Protein AF-A0A7J6PMV6-F1 (afdb_monomer_lite)

InterPro domains:
  IPR011016 Zinc finger, RING-CH-type [PF12906] (163-211)
  IPR011016 Zinc finger, RING-CH-type [PS51292] (155-236)
  IPR011016 Zinc finger, RING-CH-type [SM00744] (162-230)
  IPR013083 Zinc finger, RING/FYVE/PHD-type [G3DSA:3.30.40.10] (149-243)

Sequence (270 aa):
MSHFIPTVYAESTTWTRDSHDLFDYESQHVVRRDFALNQTVRFVRRNDEVRTDDASVDAVPPREQSDYLMKCINFDSRYMIQPAEKQSDACRLVPKKLWLVIKELGPHTLSEGDIIKLGRFKLRVRQLCGDSEDQLVRPDLSGSDSATAVARCAPPEADGMPCRICLLEASGSDEDDPLIEACACRGSIRYVHLGCLRHWIQGRLFLGGNDGHTDPHTYLFRQLTCELCRTSYPMNVVLPDGSTTQLVPMPETKAPYLVLENMMRIDPVE

Radius of gyration: 26.98 Å; chains: 1; bounding box: 58×48×87 Å

Secondary structure (DSSP, 8-state):
-----PPEEEEEEEESS--SS---TT-S-EEEEEEEESS-EEEEEETTEEEEEESSS-PPPPSS-EEEEEEEEEETTEEEEEEGGG----TTEEE-------TTT------TT-EEEETTEEEEEEEEE-S-SS--BPPP---TT--PPPEEEPPGGGTTPBPTTT-PBPPTT-SSS-EEE-SS--GGGGEEEHHHHHHHHHTTTT-S-TTSSS--S-----PPBPTTT-PBPPSEEE-TTS-EEESSPPPPBPSSEEEEEE-S------

pLDDT: mean 81.55, std 13.97, range [31.83, 96.31]

Foldseek 3Di:
DPLDQDWDKDKDKFALDDPPPFDDPVDPRIDMDMDTDRAKWWWKDDRRDIDIDHPVDPDDPDPAAIETAWIWHGDSHDTDTGAQVPDPDDPRYHGDDDDDDCPVVPDDDDDQQDWDDDGPWTKGFHDFFADDDQDFAFDDPDDPPPVFDAKEFDPPVQQQQAALQPRDGDHPPPLPWTWIQFFPDDDSPRTHTLVRVLVVVCVVQPLDPPPPDDDPPDGDDDFDADPPPRGTTTQWYQGPVRDIDGSHTHGGDGDRDTDIDTPDPPPPPD

Organism: Perkinsus olseni (NCBI:txid32597)

Structure (mmCIF, N/CA/C/O backbone):
data_AF-A0A7J6PMV6-F1
#
_entry.id   AF-A0A7J6PMV6-F1
#
loop_
_atom_site.group_PDB
_atom_site.id
_atom_site.type_symbol
_atom_site.label_atom_id
_atom_site.label_alt_id
_atom_site.label_comp_id
_atom_site.label_asym_id
_atom_site.label_entity_id
_atom_site.label_seq_id
_atom_site.pdbx_PDB_ins_code
_atom_site.Cartn_x
_atom_site.Cartn_y
_atom_site.Cartn_z
_atom_site.occupancy
_atom_site.B_iso_or_equiv
_atom_site.auth_seq_id
_atom_site.auth_comp_id
_atom_site.auth_asym_id
_atom_site.auth_atom_id
_atom_site.pdbx_PDB_model_num
ATOM 1 N N . MET A 1 1 ? 3.236 8.093 -53.256 1.00 45.44 1 MET A N 1
ATOM 2 C CA . MET A 1 1 ? 3.753 8.902 -52.134 1.00 45.44 1 MET A CA 1
ATOM 3 C C . MET A 1 1 ? 4.286 7.925 -51.103 1.00 45.44 1 MET A C 1
ATOM 5 O O . MET A 1 1 ? 3.522 7.085 -50.654 1.00 45.44 1 MET A O 1
ATOM 9 N N . SER A 1 2 ? 5.590 7.929 -50.831 1.00 53.00 2 SER A N 1
ATOM 10 C CA . SER A 1 2 ? 6.192 7.069 -49.807 1.00 53.00 2 SER A CA 1
ATOM 11 C C . SER A 1 2 ? 5.672 7.498 -48.436 1.00 53.00 2 SER A C 1
ATOM 13 O O . SER A 1 2 ? 5.943 8.620 -48.009 1.00 53.00 2 SER A O 1
ATOM 15 N N . HIS A 1 3 ? 4.895 6.641 -47.777 1.00 64.06 3 HIS A N 1
ATOM 16 C CA . HIS A 1 3 ? 4.468 6.873 -46.402 1.00 64.06 3 HIS A CA 1
ATOM 17 C C . HIS A 1 3 ? 5.714 6.872 -45.508 1.00 64.06 3 HIS A C 1
ATOM 19 O O . HIS A 1 3 ? 6.430 5.876 -45.431 1.00 64.06 3 HIS A O 1
ATOM 25 N N . PHE A 1 4 ? 6.022 8.021 -44.907 1.00 69.81 4 PHE A N 1
ATOM 26 C CA . PHE A 1 4 ? 7.120 8.150 -43.957 1.00 69.81 4 PHE A CA 1
ATOM 27 C C . PHE A 1 4 ? 6.710 7.467 -42.655 1.00 69.81 4 PHE A C 1
ATOM 29 O O . PHE A 1 4 ? 5.810 7.946 -41.969 1.00 69.81 4 PHE A O 1
ATOM 36 N N . ILE A 1 5 ? 7.359 6.352 -42.331 1.00 71.94 5 ILE A N 1
ATOM 37 C CA . ILE A 1 5 ? 7.166 5.674 -41.053 1.00 71.94 5 ILE A CA 1
ATOM 38 C C . ILE A 1 5 ? 8.171 6.287 -40.071 1.00 71.94 5 ILE A C 1
ATOM 40 O O . ILE A 1 5 ? 9.377 6.147 -40.291 1.00 71.94 5 ILE A O 1
ATOM 44 N N . PRO A 1 6 ? 7.722 6.989 -39.015 1.00 81.69 6 PRO A N 1
ATOM 45 C CA . PRO A 1 6 ? 8.638 7.559 -38.037 1.00 81.69 6 PRO A CA 1
ATOM 46 C C . PRO A 1 6 ? 9.407 6.446 -37.321 1.00 81.69 6 PRO A C 1
ATOM 48 O O . PRO A 1 6 ? 8.823 5.427 -36.957 1.00 81.69 6 PRO A O 1
ATOM 51 N N . THR A 1 7 ? 10.703 6.644 -37.091 1.00 87.81 7 THR A N 1
ATOM 52 C CA . THR A 1 7 ? 11.528 5.725 -36.295 1.00 87.81 7 THR A CA 1
ATOM 53 C C . THR A 1 7 ? 11.469 6.128 -34.825 1.00 87.81 7 THR A C 1
ATOM 55 O O . THR A 1 7 ? 11.736 7.282 -34.493 1.00 87.81 7 THR A O 1
ATOM 58 N N . VAL A 1 8 ? 11.150 5.186 -33.939 1.00 90.56 8 VAL A N 1
ATOM 59 C CA . VAL A 1 8 ? 11.276 5.363 -32.487 1.00 90.56 8 VAL A CA 1
ATOM 60 C C . VAL A 1 8 ? 12.604 4.790 -32.030 1.00 90.56 8 VAL A C 1
ATOM 62 O O . VAL A 1 8 ? 12.926 3.646 -32.334 1.00 90.56 8 VAL A O 1
ATOM 65 N N . TYR A 1 9 ? 13.355 5.577 -31.271 1.00 92.50 9 TYR A N 1
ATOM 66 C CA . TYR A 1 9 ? 14.573 5.115 -30.623 1.00 92.50 9 TYR A CA 1
ATOM 67 C C . TYR A 1 9 ? 14.252 4.689 -29.196 1.00 92.50 9 TYR A C 1
ATOM 69 O O . TYR A 1 9 ? 13.598 5.425 -28.458 1.00 92.50 9 TYR A O 1
ATOM 77 N N . ALA A 1 10 ? 14.691 3.494 -28.825 1.00 92.50 10 ALA A N 1
ATOM 78 C CA . ALA A 1 10 ? 14.606 2.990 -27.465 1.00 92.50 10 ALA A CA 1
ATOM 79 C C . ALA A 1 10 ? 16.001 2.589 -26.991 1.00 92.50 10 ALA A C 1
ATOM 81 O O . ALA A 1 10 ? 16.758 1.985 -27.746 1.00 92.50 10 ALA A O 1
ATOM 82 N N . GLU A 1 11 ? 16.307 2.886 -25.736 1.00 93.94 11 GLU A N 1
ATOM 83 C CA . GLU A 1 11 ? 17.514 2.429 -25.054 1.00 93.94 11 GLU A CA 1
ATOM 84 C C . GLU A 1 11 ? 17.098 1.505 -23.910 1.00 93.94 11 GLU A C 1
ATOM 86 O O . GLU A 1 11 ? 16.094 1.728 -23.228 1.00 93.94 11 GLU A O 1
ATOM 91 N N . SER A 1 12 ? 17.867 0.444 -23.697 1.00 93.69 12 SER A N 1
ATOM 92 C CA . SER A 1 12 ? 17.752 -0.397 -22.513 1.00 93.69 12 SER A CA 1
ATOM 93 C C . SER A 1 12 ? 19.080 -0.439 -21.781 1.00 93.69 12 SER A C 1
ATOM 95 O O . SER A 1 12 ? 20.124 -0.599 -22.411 1.00 93.69 12 SER A O 1
ATOM 97 N N . THR A 1 13 ? 19.018 -0.351 -20.456 1.00 92.31 13 THR A N 1
ATOM 98 C CA . THR A 1 13 ? 20.151 -0.571 -19.557 1.00 92.31 13 THR A CA 1
ATOM 99 C C . THR A 1 13 ? 19.785 -1.676 -18.571 1.00 92.31 13 THR A C 1
ATOM 101 O O . THR A 1 13 ? 18.724 -1.636 -17.947 1.00 92.31 13 THR A O 1
ATOM 104 N N . THR A 1 14 ? 20.657 -2.666 -18.423 1.00 91.56 14 THR A N 1
ATOM 105 C CA . THR A 1 14 ? 20.517 -3.779 -17.476 1.00 91.56 14 THR A CA 1
ATOM 106 C C . THR A 1 14 ? 21.777 -3.921 -16.631 1.00 91.56 14 THR A C 1
ATOM 108 O O . THR A 1 14 ? 22.865 -3.498 -17.020 1.00 91.56 14 THR A O 1
ATOM 111 N N . TRP A 1 15 ? 21.637 -4.533 -15.460 1.00 89.12 15 TRP A N 1
ATOM 112 C CA . TRP A 1 15 ? 22.749 -4.825 -14.564 1.00 89.12 15 TRP A CA 1
ATOM 113 C C . TRP A 1 15 ? 23.240 -6.251 -14.782 1.00 89.12 15 TRP A C 1
ATOM 115 O O . TRP A 1 15 ? 22.438 -7.175 -14.894 1.00 89.12 15 TRP A O 1
ATOM 125 N N . THR A 1 16 ? 24.561 -6.418 -14.815 1.00 85.19 16 THR A N 1
ATOM 126 C CA . THR A 1 16 ? 25.214 -7.731 -14.985 1.00 85.19 16 THR A CA 1
ATOM 127 C C . THR A 1 16 ? 25.186 -8.578 -13.712 1.00 85.19 16 THR A C 1
ATOM 129 O O . THR A 1 16 ? 25.260 -9.804 -13.768 1.00 85.19 16 THR A O 1
ATOM 132 N N . ARG A 1 17 ? 25.091 -7.930 -12.546 1.00 83.06 17 ARG A N 1
ATOM 133 C CA . ARG A 1 17 ? 25.015 -8.593 -11.242 1.00 83.06 17 ARG A CA 1
ATOM 134 C C . ARG A 1 17 ? 23.574 -8.660 -10.775 1.00 83.06 17 ARG A C 1
ATOM 136 O O . ARG A 1 17 ? 22.848 -7.673 -10.860 1.00 83.06 17 ARG A O 1
ATOM 143 N N . ASP A 1 18 ? 23.206 -9.810 -10.219 1.00 75.25 18 ASP A N 1
ATOM 144 C CA . ASP A 1 18 ? 21.960 -9.928 -9.479 1.00 75.25 18 ASP A CA 1
ATOM 145 C C . ASP A 1 18 ? 22.029 -9.048 -8.226 1.00 75.25 18 ASP A C 1
ATOM 147 O O . ASP A 1 18 ? 22.944 -9.142 -7.406 1.00 75.25 18 ASP A O 1
ATOM 151 N N . SER A 1 19 ? 21.056 -8.158 -8.124 1.00 75.38 19 SER A N 1
ATOM 152 C CA . SER A 1 19 ? 20.849 -7.200 -7.044 1.00 75.38 19 SER A CA 1
ATOM 153 C C . SER A 1 19 ? 19.612 -7.560 -6.212 1.00 75.38 19 SER A C 1
ATOM 155 O O . SER A 1 19 ? 19.108 -6.730 -5.450 1.00 75.38 19 SER A O 1
ATOM 157 N N . HIS A 1 20 ? 19.101 -8.790 -6.348 1.00 77.69 20 HIS A N 1
ATOM 158 C CA . HIS A 1 20 ? 17.927 -9.297 -5.641 1.00 77.69 20 HIS A CA 1
ATOM 159 C C . HIS A 1 20 ? 16.709 -8.369 -5.810 1.00 77.69 20 HIS A C 1
ATOM 161 O O . HIS A 1 20 ? 16.148 -7.872 -4.821 1.00 77.69 20 HIS A O 1
ATOM 167 N N . ASP A 1 21 ? 16.346 -8.114 -7.073 1.00 72.81 21 ASP A N 1
ATOM 168 C CA . ASP A 1 21 ? 15.220 -7.277 -7.529 1.00 72.81 21 ASP A CA 1
ATOM 169 C C . ASP A 1 21 ? 15.304 -5.771 -7.199 1.00 72.81 21 ASP A C 1
ATOM 171 O O . ASP A 1 21 ? 14.282 -5.063 -7.184 1.00 72.81 21 ASP A O 1
ATOM 175 N N . LEU A 1 22 ? 16.517 -5.262 -6.964 1.00 80.50 22 LEU A N 1
ATOM 176 C CA . LEU A 1 22 ? 16.797 -3.840 -6.738 1.00 80.50 22 LEU A CA 1
ATOM 177 C C . LEU A 1 22 ? 17.543 -3.202 -7.913 1.00 80.50 22 LEU A C 1
ATOM 179 O O . LEU A 1 22 ? 18.286 -3.858 -8.629 1.00 80.50 22 LEU A O 1
ATOM 183 N N . PHE A 1 23 ? 17.375 -1.898 -8.108 1.00 81.19 23 PHE A N 1
ATOM 184 C CA . PHE A 1 23 ? 18.163 -1.156 -9.091 1.00 81.19 23 PHE A CA 1
ATOM 185 C C . PHE A 1 23 ? 19.456 -0.653 -8.439 1.00 81.19 23 PHE A C 1
ATOM 187 O O . PHE A 1 23 ? 19.394 0.112 -7.478 1.00 81.19 23 PHE A O 1
ATOM 194 N N . ASP A 1 24 ? 20.611 -1.084 -8.950 1.00 82.94 24 ASP A N 1
ATOM 195 C CA . ASP A 1 24 ? 21.936 -0.707 -8.440 1.00 82.94 24 ASP A CA 1
ATOM 196 C C . ASP A 1 24 ? 22.517 0.464 -9.248 1.00 82.94 24 ASP A C 1
ATOM 198 O O . ASP A 1 24 ? 23.391 0.308 -10.101 1.00 82.94 24 ASP A O 1
ATOM 202 N N . TYR A 1 25 ? 22.001 1.669 -9.018 1.00 83.50 25 TYR A N 1
ATOM 203 C CA . TYR A 1 25 ? 22.432 2.856 -9.764 1.00 83.50 25 TYR A CA 1
ATOM 204 C C . TYR A 1 25 ? 23.898 3.264 -9.538 1.00 83.50 25 TYR A C 1
ATOM 206 O O . TYR A 1 25 ? 24.366 4.179 -10.212 1.00 83.50 25 TYR A O 1
ATOM 214 N N . GLU A 1 26 ? 24.602 2.636 -8.597 1.00 83.88 26 GLU A N 1
ATOM 215 C CA . GLU A 1 26 ? 26.022 2.883 -8.327 1.00 83.88 26 GLU A CA 1
ATOM 216 C C . GLU A 1 26 ? 26.928 1.954 -9.148 1.00 83.88 26 GLU A C 1
ATOM 218 O O . GLU A 1 26 ? 28.116 2.232 -9.332 1.00 83.88 26 GLU A O 1
ATOM 223 N N . SER A 1 27 ? 26.370 0.867 -9.688 1.00 83.94 27 SER A N 1
ATOM 224 C CA . SER A 1 27 ? 27.107 -0.082 -10.510 1.00 83.94 27 SER A CA 1
ATOM 225 C C . SER A 1 27 ? 27.595 0.535 -11.815 1.00 83.94 27 SER A C 1
ATOM 227 O O . SER A 1 27 ? 26.831 1.094 -12.601 1.00 83.94 27 SER A O 1
ATOM 229 N N . GLN A 1 28 ? 28.878 0.325 -12.099 1.00 84.06 28 GLN A N 1
ATOM 230 C CA . GLN A 1 28 ? 29.482 0.644 -13.393 1.00 84.06 28 GLN A CA 1
ATOM 231 C C . GLN A 1 28 ? 29.359 -0.518 -14.394 1.00 84.06 28 GLN A C 1
ATOM 233 O O . GLN A 1 28 ? 29.655 -0.355 -15.576 1.00 84.06 28 GLN A O 1
ATOM 238 N N . HIS A 1 29 ? 28.916 -1.698 -13.944 1.00 88.50 29 HIS A N 1
ATOM 239 C CA . HIS A 1 29 ? 28.842 -2.912 -14.756 1.00 88.50 29 HIS A CA 1
ATOM 240 C C . HIS A 1 29 ? 27.432 -3.121 -15.317 1.00 88.50 29 HIS A C 1
ATOM 242 O O . HIS A 1 29 ? 26.671 -3.977 -14.848 1.00 88.50 29 HIS A O 1
ATOM 248 N N . VAL A 1 30 ? 27.106 -2.331 -16.340 1.00 91.62 30 VAL A N 1
ATOM 249 C CA . VAL A 1 30 ? 25.810 -2.355 -17.029 1.00 91.62 30 VAL A CA 1
ATOM 250 C C . VAL A 1 30 ? 25.938 -2.791 -18.488 1.00 91.62 30 VAL A C 1
ATOM 252 O O . VAL A 1 30 ? 26.948 -2.525 -19.138 1.00 91.62 30 VAL A O 1
ATOM 255 N N . VAL A 1 31 ? 24.896 -3.430 -19.019 1.00 93.06 31 VAL A N 1
ATOM 256 C CA . VAL A 1 31 ? 24.758 -3.722 -20.450 1.00 93.06 31 VAL A CA 1
ATOM 257 C C . VAL A 1 31 ? 23.754 -2.741 -21.039 1.00 93.06 31 VAL A C 1
ATOM 259 O O . VAL A 1 31 ? 22.613 -2.662 -20.588 1.00 93.06 31 VAL A O 1
ATOM 262 N N . ARG A 1 32 ? 24.189 -1.980 -22.046 1.00 94.19 32 ARG A N 1
ATOM 263 C CA . ARG A 1 32 ? 23.336 -1.049 -22.794 1.00 94.19 32 ARG A CA 1
ATOM 264 C C . ARG A 1 32 ? 23.039 -1.583 -24.185 1.00 94.19 32 ARG A C 1
ATOM 266 O O . ARG A 1 32 ? 23.911 -2.186 -24.814 1.00 94.19 32 ARG A O 1
ATOM 273 N N . ARG A 1 33 ? 21.814 -1.369 -24.659 1.00 95.62 33 ARG A N 1
ATOM 274 C CA . ARG A 1 33 ? 21.388 -1.683 -26.028 1.00 95.62 33 ARG A CA 1
ATOM 275 C C . ARG A 1 33 ? 20.461 -0.603 -26.552 1.00 95.62 33 ARG A C 1
ATOM 277 O O . ARG A 1 33 ? 19.494 -0.259 -25.877 1.00 95.62 33 ARG A O 1
ATOM 284 N N . ASP A 1 34 ? 20.729 -0.187 -27.780 1.00 96.31 34 ASP A N 1
ATOM 285 C CA . ASP A 1 34 ? 19.922 0.772 -28.520 1.00 96.31 34 ASP A CA 1
ATOM 286 C C . ASP A 1 34 ? 19.118 0.054 -29.601 1.00 96.31 34 ASP A C 1
ATOM 288 O O . ASP A 1 34 ? 19.593 -0.885 -30.247 1.00 96.31 34 ASP A O 1
ATOM 292 N N . PHE A 1 35 ? 17.894 0.517 -29.818 1.00 94.62 35 PHE A N 1
ATOM 293 C CA . PHE A 1 35 ? 16.963 -0.044 -30.783 1.00 94.62 35 PHE A CA 1
ATOM 294 C C . PHE A 1 35 ? 16.372 1.076 -31.631 1.00 94.62 35 PHE A C 1
ATOM 296 O O . PHE A 1 35 ? 15.822 2.041 -31.103 1.00 94.62 35 PHE A O 1
ATOM 303 N N . ALA A 1 36 ? 16.446 0.921 -32.951 1.00 93.06 36 ALA A N 1
ATOM 304 C CA . ALA A 1 36 ? 15.735 1.759 -33.907 1.00 93.06 36 ALA A CA 1
ATOM 305 C C . ALA A 1 36 ? 14.499 0.995 -34.393 1.00 93.06 36 ALA A C 1
ATOM 307 O O . ALA A 1 36 ? 14.608 0.003 -35.112 1.00 93.06 36 ALA A O 1
ATOM 308 N N . LEU A 1 37 ? 13.323 1.432 -33.954 1.00 90.56 37 LEU A N 1
ATOM 309 C CA . LEU A 1 37 ? 12.052 0.758 -34.180 1.00 90.56 37 LEU A CA 1
ATOM 310 C C . LEU A 1 37 ? 11.288 1.453 -35.301 1.00 90.56 37 LEU A C 1
ATOM 312 O O . LEU A 1 37 ? 10.962 2.632 -35.195 1.00 90.56 37 LEU A O 1
ATOM 316 N N . ASN A 1 38 ? 10.967 0.707 -36.351 1.00 88.38 38 ASN A N 1
ATOM 317 C CA . ASN A 1 38 ? 10.132 1.151 -37.471 1.00 88.38 38 ASN A CA 1
ATOM 318 C C . ASN A 1 38 ? 8.898 0.252 -37.679 1.00 88.38 38 ASN A C 1
ATOM 320 O O . ASN A 1 38 ? 8.153 0.433 -38.636 1.00 88.38 38 ASN A O 1
ATOM 324 N N . GLN A 1 39 ? 8.684 -0.719 -36.789 1.00 88.88 39 GLN A N 1
ATOM 325 C CA . GLN A 1 39 ? 7.620 -1.714 -36.875 1.00 88.88 39 GLN A CA 1
ATOM 326 C C . GLN A 1 39 ? 7.141 -2.136 -35.482 1.00 88.88 39 GLN A C 1
ATOM 328 O O . GLN A 1 39 ? 7.703 -1.729 -34.463 1.00 88.88 39 GLN A O 1
ATOM 333 N N . THR A 1 40 ? 6.095 -2.963 -35.437 1.00 90.69 40 THR A N 1
ATOM 334 C CA . THR A 1 40 ? 5.579 -3.518 -34.181 1.00 90.69 40 THR A CA 1
ATOM 335 C C . THR A 1 40 ? 6.532 -4.590 -33.646 1.00 90.69 40 THR A C 1
ATOM 337 O O . THR A 1 40 ? 6.741 -5.616 -34.290 1.00 90.69 40 THR A O 1
ATOM 340 N N . VAL A 1 41 ? 7.075 -4.383 -32.445 1.00 91.81 41 VAL A N 1
ATOM 341 C CA . VAL A 1 41 ? 8.060 -5.281 -31.817 1.00 91.81 41 VAL A CA 1
ATOM 342 C C . VAL A 1 41 ? 7.682 -5.652 -30.386 1.00 91.81 41 VAL A C 1
ATOM 344 O O . VAL A 1 41 ? 7.001 -4.902 -29.684 1.00 91.81 41 VAL A O 1
ATOM 347 N N . ARG A 1 42 ? 8.158 -6.811 -29.930 1.00 90.94 42 ARG A N 1
ATOM 348 C CA . ARG A 1 42 ? 8.127 -7.247 -28.528 1.00 90.94 42 ARG A CA 1
ATOM 349 C C . ARG A 1 42 ? 9.521 -7.122 -27.926 1.00 90.94 42 ARG A C 1
ATOM 351 O O . ARG A 1 42 ? 10.482 -7.569 -28.534 1.00 90.94 42 ARG A O 1
ATOM 358 N N . PHE A 1 43 ? 9.620 -6.558 -26.728 1.00 93.12 43 PHE A N 1
ATOM 359 C CA . PHE A 1 43 ? 10.849 -6.518 -25.942 1.00 93.12 43 PHE A CA 1
ATOM 360 C C . PHE A 1 43 ? 10.898 -7.713 -24.998 1.00 93.12 43 PHE A C 1
ATOM 362 O O . PHE A 1 43 ? 10.020 -7.877 -24.142 1.00 93.12 43 PHE A O 1
ATOM 369 N N . VAL A 1 44 ? 11.944 -8.517 -25.141 1.00 91.44 44 VAL A N 1
ATOM 370 C CA . VAL A 1 44 ? 12.211 -9.690 -24.311 1.00 91.44 44 VAL A CA 1
ATOM 371 C C . VAL A 1 44 ? 13.582 -9.561 -23.666 1.00 91.44 44 VAL A C 1
ATOM 373 O O . VAL A 1 44 ? 14.525 -9.060 -24.277 1.00 91.44 44 VAL A O 1
ATOM 376 N N . ARG A 1 45 ? 13.704 -10.006 -22.418 1.00 91.12 45 ARG A N 1
ATOM 377 C CA . ARG A 1 45 ? 14.971 -10.059 -21.694 1.00 91.12 45 ARG A CA 1
ATOM 378 C C . ARG A 1 45 ? 15.335 -11.501 -21.386 1.00 91.12 45 ARG A C 1
ATOM 380 O O . ARG A 1 45 ? 14.521 -12.262 -20.859 1.00 91.12 45 ARG A O 1
ATOM 387 N N . ARG A 1 46 ? 16.589 -11.846 -21.662 1.00 88.44 46 ARG A N 1
ATOM 388 C CA . ARG A 1 46 ? 17.213 -13.097 -21.240 1.00 88.44 46 ARG A CA 1
ATOM 389 C C . ARG A 1 46 ? 18.483 -12.753 -20.478 1.00 88.44 46 ARG A C 1
ATOM 391 O O . ARG A 1 46 ? 19.395 -12.164 -21.048 1.00 88.44 46 ARG A O 1
ATOM 398 N N . ASN A 1 47 ? 18.524 -13.124 -19.201 1.00 87.06 47 ASN A N 1
ATOM 399 C CA . ASN A 1 47 ? 19.568 -12.702 -18.266 1.00 87.06 47 ASN A CA 1
ATOM 400 C C . ASN A 1 47 ? 19.682 -11.164 -18.228 1.00 87.06 47 ASN A C 1
ATOM 402 O O . ASN A 1 47 ? 18.711 -10.477 -17.908 1.00 87.06 47 ASN A O 1
ATOM 406 N N . ASP A 1 48 ? 20.845 -10.632 -18.581 1.00 88.38 48 ASP A N 1
ATOM 407 C CA . ASP A 1 48 ? 21.164 -9.214 -18.676 1.00 88.38 48 ASP A CA 1
ATOM 408 C C . ASP A 1 48 ? 20.988 -8.652 -20.098 1.00 88.38 48 ASP A C 1
ATOM 410 O O . ASP A 1 48 ? 21.170 -7.459 -20.303 1.00 88.38 48 ASP A O 1
ATOM 414 N N . GLU A 1 49 ? 20.585 -9.439 -21.096 1.00 91.31 49 GLU A N 1
ATOM 415 C CA . GLU A 1 49 ? 20.432 -8.947 -22.467 1.00 91.31 49 GLU A CA 1
ATOM 416 C C . GLU A 1 49 ? 18.962 -8.699 -22.829 1.00 91.31 49 GLU A C 1
ATOM 418 O O . GLU A 1 49 ? 18.113 -9.589 -22.720 1.00 91.31 49 GLU A O 1
ATOM 423 N N . VAL A 1 50 ? 18.666 -7.491 -23.316 1.00 94.25 50 VAL A N 1
ATOM 424 C CA . VAL A 1 50 ? 17.368 -7.132 -23.902 1.00 94.25 50 VAL A CA 1
ATOM 425 C C . VAL A 1 50 ? 17.442 -7.263 -25.419 1.00 94.25 50 VAL A C 1
ATOM 427 O O . VAL A 1 50 ? 18.399 -6.814 -26.053 1.00 94.25 50 VAL A O 1
ATOM 430 N N . ARG A 1 51 ? 16.420 -7.882 -26.008 1.00 92.50 51 ARG A N 1
ATOM 431 C CA . ARG A 1 51 ? 16.269 -8.083 -27.450 1.00 92.50 51 ARG A CA 1
ATOM 432 C C . ARG A 1 51 ? 14.866 -7.700 -27.898 1.00 92.50 51 ARG A C 1
ATOM 434 O O . ARG A 1 51 ? 13.940 -7.616 -27.089 1.00 92.50 51 ARG A O 1
ATOM 441 N N . THR A 1 52 ? 14.731 -7.468 -29.198 1.00 91.75 52 THR A N 1
ATOM 442 C CA . THR A 1 52 ? 13.440 -7.230 -29.838 1.00 91.75 52 THR A CA 1
ATOM 443 C C . THR A 1 52 ? 13.104 -8.381 -30.773 1.00 91.75 52 THR A C 1
ATOM 445 O O . THR A 1 52 ? 13.947 -8.805 -31.561 1.00 91.75 52 THR A O 1
ATOM 448 N N . ASP A 1 53 ? 11.869 -8.861 -30.680 1.00 88.31 53 ASP A N 1
ATOM 449 C CA . ASP A 1 53 ? 11.303 -9.860 -31.580 1.00 88.31 53 ASP A CA 1
ATOM 450 C C . ASP A 1 53 ? 10.204 -9.211 -32.423 1.00 88.31 53 ASP A C 1
ATOM 452 O O . ASP A 1 53 ? 9.453 -8.356 -31.935 1.00 88.31 53 ASP A O 1
ATOM 456 N N . ASP A 1 54 ? 10.070 -9.639 -33.678 1.00 83.94 54 ASP A N 1
ATOM 457 C CA . ASP A 1 54 ? 8.952 -9.223 -34.521 1.00 83.94 54 ASP A CA 1
ATOM 458 C C . ASP A 1 54 ? 7.632 -9.702 -33.901 1.00 83.94 54 ASP A C 1
ATOM 460 O O . ASP A 1 54 ? 7.436 -10.887 -33.604 1.00 83.94 54 ASP A O 1
ATOM 464 N N . ALA A 1 55 ? 6.728 -8.753 -33.660 1.00 78.00 55 ALA A N 1
ATOM 465 C CA . ALA A 1 55 ? 5.462 -9.030 -33.012 1.00 78.00 55 ALA A CA 1
ATOM 466 C C . ALA A 1 55 ? 4.348 -9.457 -33.980 1.00 78.00 55 ALA A C 1
ATOM 468 O O . ALA A 1 55 ? 3.295 -9.880 -33.497 1.00 78.00 55 ALA A O 1
ATOM 469 N N . SER A 1 56 ? 4.562 -9.311 -35.292 1.00 67.62 56 SER A N 1
ATOM 470 C CA . SER A 1 56 ? 3.623 -9.671 -36.364 1.00 67.62 56 SER A CA 1
ATOM 471 C C . SER A 1 56 ? 3.636 -11.162 -36.707 1.00 67.62 56 SER A C 1
ATOM 473 O O . SER A 1 56 ? 2.673 -11.676 -37.270 1.00 67.62 56 SER A O 1
ATOM 475 N N . VAL A 1 57 ? 4.703 -11.863 -36.320 1.00 64.19 57 VAL A N 1
ATOM 476 C CA . VAL A 1 57 ? 4.860 -13.305 -36.497 1.00 64.19 57 VAL A CA 1
ATOM 477 C C . VAL A 1 57 ? 4.571 -14.000 -35.168 1.00 64.19 57 VAL A C 1
ATOM 479 O O . VAL A 1 57 ? 5.082 -13.578 -34.122 1.00 64.19 57 VAL A O 1
ATOM 482 N N . ASP A 1 58 ? 3.786 -15.080 -35.199 1.00 60.28 58 ASP A N 1
ATOM 483 C CA . ASP A 1 58 ? 3.705 -16.032 -34.088 1.00 60.28 58 ASP A CA 1
ATOM 484 C C . ASP A 1 58 ? 5.094 -16.650 -33.900 1.00 60.28 58 ASP A C 1
ATOM 486 O O . ASP A 1 58 ? 5.497 -17.591 -34.586 1.00 60.28 58 ASP A O 1
ATOM 490 N N . ALA A 1 59 ? 5.885 -16.031 -33.025 1.00 59.75 59 ALA A N 1
ATOM 491 C CA . ALA A 1 59 ? 7.251 -16.445 -32.781 1.00 59.75 59 ALA A CA 1
ATOM 492 C C . ALA A 1 59 ? 7.233 -17.856 -32.186 1.00 59.75 59 ALA A C 1
ATOM 494 O O . ALA A 1 59 ? 6.490 -18.132 -31.241 1.00 59.75 59 ALA A O 1
ATOM 495 N N . VAL A 1 60 ? 8.075 -18.742 -32.727 1.00 58.16 60 VAL A N 1
ATOM 496 C CA . VAL A 1 60 ? 8.331 -20.049 -32.118 1.00 58.16 60 VAL A CA 1
ATOM 497 C C . VAL A 1 60 ? 8.727 -19.798 -30.660 1.00 58.16 60 VAL A C 1
ATOM 499 O O . VAL A 1 60 ? 9.684 -19.052 -30.428 1.00 58.16 60 VAL A O 1
ATOM 502 N N . PRO A 1 61 ? 8.005 -20.366 -29.677 1.00 60.78 61 PRO A N 1
ATOM 503 C CA . PRO A 1 61 ? 8.252 -20.059 -28.282 1.00 60.78 61 PRO A CA 1
ATOM 504 C C . PRO A 1 61 ? 9.698 -20.422 -27.932 1.00 60.78 61 PRO A C 1
ATOM 506 O O . PRO A 1 61 ? 10.185 -21.483 -28.350 1.00 60.78 61 PRO A O 1
ATOM 509 N N . PRO A 1 62 ? 10.410 -19.554 -27.197 1.00 63.38 62 PRO A N 1
ATOM 510 C CA . PRO A 1 62 ? 11.814 -19.771 -26.912 1.00 63.38 62 PRO A CA 1
ATOM 511 C C . PRO A 1 62 ? 12.030 -21.117 -26.205 1.00 63.38 62 PRO A C 1
ATOM 513 O O . PRO A 1 62 ? 11.201 -21.616 -25.433 1.00 63.38 62 PRO A O 1
ATOM 516 N N . ARG A 1 63 ? 13.177 -21.749 -26.488 1.00 65.75 63 ARG A N 1
ATOM 517 C CA . ARG A 1 63 ? 13.549 -23.025 -25.852 1.00 65.75 63 ARG A CA 1
ATOM 518 C C . ARG A 1 63 ? 13.688 -22.887 -24.333 1.00 65.75 63 ARG A C 1
ATOM 520 O O . ARG A 1 63 ? 13.456 -23.861 -23.626 1.00 65.75 63 ARG A O 1
ATOM 527 N N . GLU A 1 64 ? 14.000 -21.684 -23.866 1.00 73.62 64 GLU A N 1
ATOM 528 C CA . GLU A 1 64 ? 14.196 -21.321 -22.465 1.00 73.62 64 GLU A CA 1
ATOM 529 C C . GLU A 1 64 ? 13.198 -20.242 -22.035 1.00 73.62 64 GLU A C 1
ATOM 531 O O . GLU A 1 64 ? 12.675 -19.498 -22.864 1.00 73.62 64 GLU A O 1
ATOM 536 N N . GLN A 1 65 ? 12.941 -20.158 -20.730 1.00 81.75 65 GLN A N 1
ATOM 537 C CA . GLN A 1 65 ? 12.097 -19.117 -20.152 1.00 81.75 65 GLN A CA 1
ATOM 538 C C . GLN A 1 65 ? 12.752 -17.744 -20.349 1.00 81.75 65 GLN A C 1
ATOM 540 O O . GLN A 1 65 ? 13.960 -17.593 -20.177 1.00 81.75 65 GLN A O 1
ATOM 545 N N . SER A 1 66 ? 11.975 -16.744 -20.755 1.00 86.75 66 SER A N 1
ATOM 546 C CA . SER A 1 66 ? 12.461 -15.371 -20.946 1.00 86.75 66 SER A CA 1
ATOM 547 C C . SER A 1 66 ? 11.458 -14.375 -20.387 1.00 86.75 66 SER A C 1
ATOM 549 O O . SER A 1 66 ? 10.256 -14.642 -20.353 1.00 86.75 66 SER A O 1
ATOM 551 N N . ASP A 1 67 ? 11.949 -13.224 -19.949 1.00 89.94 67 ASP A N 1
ATOM 552 C CA . ASP A 1 67 ? 11.108 -12.168 -19.406 1.00 89.94 67 ASP A CA 1
ATOM 553 C C . ASP A 1 67 ? 10.517 -11.343 -20.547 1.00 89.94 67 ASP A C 1
ATOM 555 O O . ASP A 1 67 ? 11.244 -10.820 -21.389 1.00 89.94 67 ASP A O 1
ATOM 559 N N . TYR A 1 68 ? 9.199 -11.187 -20.569 1.00 90.38 68 TYR A N 1
ATOM 560 C CA . TYR A 1 68 ? 8.510 -10.310 -21.506 1.00 90.38 68 TYR A CA 1
ATOM 561 C C . TYR A 1 68 ? 8.251 -8.957 -20.845 1.00 90.38 68 TYR A C 1
ATOM 563 O O . TYR A 1 68 ? 7.633 -8.886 -19.783 1.00 90.38 68 TYR A O 1
ATOM 571 N N . LEU A 1 69 ? 8.755 -7.884 -21.457 1.00 92.12 69 LEU A N 1
ATOM 572 C CA . LEU A 1 69 ? 8.763 -6.550 -20.856 1.00 92.12 69 LEU A CA 1
ATOM 573 C C . LEU A 1 69 ? 7.616 -5.680 -21.379 1.00 92.12 69 LEU A C 1
ATOM 575 O O . LEU A 1 69 ? 6.800 -5.169 -20.613 1.00 92.12 69 LEU A O 1
ATOM 579 N N . MET A 1 70 ? 7.554 -5.502 -22.698 1.00 92.44 70 MET A N 1
ATOM 580 C CA . MET A 1 70 ? 6.564 -4.649 -23.352 1.00 92.44 70 MET A CA 1
ATOM 581 C C . MET A 1 70 ? 6.440 -4.964 -24.839 1.00 92.44 70 MET A C 1
ATOM 583 O O . MET A 1 70 ? 7.358 -5.511 -25.448 1.00 92.44 70 MET A O 1
ATOM 587 N N . LYS A 1 71 ? 5.335 -4.544 -25.445 1.00 91.12 71 LYS A N 1
ATOM 588 C CA . LYS A 1 71 ? 5.157 -4.490 -26.895 1.00 91.12 71 LYS A CA 1
ATOM 589 C C . LYS A 1 71 ? 5.077 -3.036 -27.335 1.00 91.12 71 LYS A C 1
ATOM 591 O O . LYS A 1 71 ? 4.290 -2.264 -26.798 1.00 91.12 71 LYS A O 1
ATOM 596 N N . CYS A 1 72 ? 5.888 -2.672 -28.318 1.00 92.00 72 CYS A N 1
ATOM 597 C CA . CYS A 1 72 ? 5.803 -1.390 -28.999 1.00 92.00 72 CYS A CA 1
ATOM 598 C C . CYS A 1 72 ? 4.998 -1.609 -30.282 1.00 92.00 72 CYS A C 1
ATOM 600 O O . CYS A 1 72 ? 5.429 -2.358 -31.155 1.00 92.00 72 CYS A O 1
ATOM 602 N N . ILE A 1 73 ? 3.804 -1.029 -30.364 1.00 90.25 73 ILE A N 1
ATOM 603 C CA . ILE A 1 73 ? 2.884 -1.186 -31.494 1.00 90.25 73 ILE A CA 1
ATOM 604 C C . ILE A 1 73 ? 3.008 0.029 -32.398 1.00 90.25 73 ILE A C 1
ATOM 606 O O . ILE A 1 73 ? 2.845 1.154 -31.929 1.00 90.25 73 ILE A O 1
ATOM 610 N N . ASN A 1 74 ? 3.262 -0.204 -33.681 1.00 88.50 74 ASN A N 1
ATOM 611 C CA . ASN A 1 74 ? 3.282 0.826 -34.710 1.00 88.50 74 ASN A CA 1
ATOM 612 C C . ASN A 1 74 ? 1.891 0.948 -35.369 1.00 88.50 74 ASN A C 1
ATOM 614 O O . ASN A 1 74 ? 1.298 -0.059 -35.753 1.00 88.50 74 ASN A O 1
ATOM 618 N N . PHE A 1 75 ? 1.393 2.181 -35.494 1.00 86.56 75 PHE A N 1
ATOM 619 C CA . PHE A 1 75 ? 0.168 2.564 -36.209 1.00 86.56 75 PHE A CA 1
ATOM 620 C C . PHE A 1 75 ? 0.475 3.597 -37.312 1.00 86.56 75 PHE A C 1
ATOM 622 O O . PHE A 1 75 ? -0.028 4.724 -37.253 1.00 86.56 75 PHE A O 1
ATOM 629 N N . ASP A 1 76 ? 1.376 3.267 -38.244 1.00 76.56 76 ASP A N 1
ATOM 630 C CA . ASP A 1 76 ? 1.799 4.011 -39.455 1.00 76.56 76 ASP A CA 1
ATOM 631 C C . ASP A 1 76 ? 2.322 5.455 -39.254 1.00 76.56 76 ASP A C 1
ATOM 633 O O . ASP A 1 76 ? 2.840 6.082 -40.174 1.00 76.56 76 ASP A O 1
ATOM 637 N N . SER A 1 77 ? 2.194 6.006 -38.049 1.00 79.06 77 SER A N 1
ATOM 638 C CA . SER A 1 77 ? 2.521 7.391 -37.674 1.00 79.06 77 SER A CA 1
ATOM 639 C C . SER A 1 77 ? 2.594 7.606 -36.158 1.00 79.06 77 SER A C 1
ATOM 641 O O . SER A 1 77 ? 3.146 8.602 -35.694 1.00 79.06 77 SER A O 1
ATOM 643 N N . ARG A 1 78 ? 2.032 6.684 -35.367 1.00 85.88 78 ARG A N 1
ATOM 644 C CA . ARG A 1 78 ? 2.048 6.721 -33.902 1.00 85.88 78 ARG A CA 1
ATOM 645 C C . ARG A 1 78 ? 2.536 5.397 -33.346 1.00 85.88 78 ARG A C 1
ATOM 647 O O . ARG A 1 78 ? 2.314 4.351 -33.950 1.00 85.88 78 ARG A O 1
ATOM 654 N N . TYR A 1 79 ? 3.142 5.461 -32.169 1.00 88.69 79 TYR A N 1
ATOM 655 C CA . TYR A 1 79 ? 3.548 4.285 -31.418 1.00 88.69 79 TYR A CA 1
ATOM 656 C C . TYR A 1 79 ? 2.786 4.198 -30.106 1.00 88.69 79 TYR A C 1
ATOM 658 O O . TYR A 1 79 ? 2.489 5.213 -29.477 1.00 88.69 79 TYR A O 1
ATOM 666 N N . MET A 1 80 ? 2.476 2.974 -29.696 1.00 90.50 80 MET A N 1
ATOM 667 C CA . MET A 1 80 ? 1.841 2.683 -28.419 1.00 90.50 80 MET A CA 1
ATOM 668 C C . MET A 1 80 ? 2.670 1.656 -27.665 1.00 90.50 80 MET A C 1
ATOM 670 O O . MET A 1 80 ? 3.006 0.604 -28.205 1.00 90.50 80 MET A O 1
ATOM 674 N N . ILE A 1 81 ? 2.962 1.948 -26.401 1.00 89.94 81 ILE A N 1
ATOM 675 C CA . ILE A 1 81 ? 3.581 0.984 -25.498 1.00 89.94 81 ILE A CA 1
ATOM 676 C C . ILE A 1 81 ? 2.462 0.200 -24.818 1.00 89.94 81 ILE A C 1
ATOM 678 O O . ILE A 1 81 ? 1.652 0.751 -24.073 1.00 89.94 81 ILE A O 1
ATOM 682 N N . GLN A 1 82 ? 2.423 -1.100 -25.077 1.00 90.44 82 GLN A N 1
ATOM 683 C CA . GLN A 1 82 ? 1.572 -2.048 -24.379 1.00 90.44 82 GLN A CA 1
ATOM 684 C C . GLN A 1 82 ? 2.420 -2.798 -23.337 1.00 90.44 82 GLN A C 1
ATOM 686 O O . GLN A 1 82 ? 3.339 -3.528 -23.716 1.00 90.44 82 GLN A O 1
ATOM 691 N N . PRO A 1 83 ? 2.126 -2.660 -22.031 1.00 90.19 83 PRO A N 1
ATOM 692 C CA . PRO A 1 83 ? 2.792 -3.440 -20.991 1.00 90.19 83 PRO A CA 1
ATOM 693 C C . PRO A 1 83 ? 2.562 -4.943 -21.167 1.00 90.19 83 PRO A C 1
ATOM 695 O O . PRO A 1 83 ? 1.473 -5.361 -21.573 1.00 90.19 83 PRO A O 1
ATOM 698 N N . ALA A 1 84 ? 3.556 -5.750 -20.793 1.00 86.75 84 ALA A N 1
ATOM 699 C CA . ALA A 1 84 ? 3.493 -7.204 -20.915 1.00 86.75 84 ALA A CA 1
ATOM 700 C C . ALA A 1 84 ? 2.321 -7.859 -20.160 1.00 86.75 84 ALA A C 1
ATOM 702 O O . ALA A 1 84 ? 1.823 -8.898 -20.580 1.00 86.75 84 ALA A O 1
ATOM 703 N N . GLU A 1 85 ? 1.840 -7.227 -19.086 1.00 81.31 85 GLU A N 1
ATOM 704 C CA . GLU A 1 85 ? 0.730 -7.711 -18.248 1.00 81.31 85 GLU A CA 1
ATOM 705 C C . GLU A 1 85 ? -0.604 -7.855 -18.997 1.00 81.31 85 GLU A C 1
ATOM 707 O O . GLU A 1 85 ? -1.492 -8.568 -18.543 1.00 81.31 85 GLU A O 1
ATOM 712 N N . LYS A 1 86 ? -0.769 -7.177 -20.138 1.00 68.94 86 LYS A N 1
ATOM 713 C CA . LYS A 1 86 ? -2.029 -7.152 -20.898 1.00 68.94 86 LYS A CA 1
ATOM 714 C C . LYS A 1 86 ? -2.149 -8.277 -21.938 1.00 68.94 86 LYS A C 1
ATOM 716 O O . LYS A 1 86 ? -3.025 -8.191 -22.796 1.00 68.94 86 LYS A O 1
ATOM 721 N N . GLN A 1 87 ? -1.269 -9.281 -21.922 1.00 66.44 87 GLN A N 1
ATOM 722 C CA . GLN A 1 87 ? -1.292 -10.395 -22.875 1.00 66.44 87 GLN A CA 1
ATOM 723 C C . GLN A 1 87 ? -1.695 -11.705 -22.189 1.00 66.44 87 GLN A C 1
ATOM 725 O O . GLN A 1 87 ? -1.070 -12.119 -21.218 1.00 66.44 87 GLN A O 1
ATOM 730 N N . SER A 1 88 ? -2.727 -12.360 -22.720 1.00 55.00 88 SER A N 1
ATOM 731 C CA . SER A 1 88 ? -3.175 -13.688 -22.301 1.00 55.00 88 SER A CA 1
ATOM 732 C C . SER A 1 88 ? -2.395 -14.779 -23.044 1.00 55.00 88 SER A C 1
ATOM 734 O O . SER A 1 88 ? -2.433 -14.837 -24.273 1.00 55.00 88 SER A O 1
ATOM 736 N N . ASP A 1 89 ? -1.704 -15.621 -22.278 1.00 55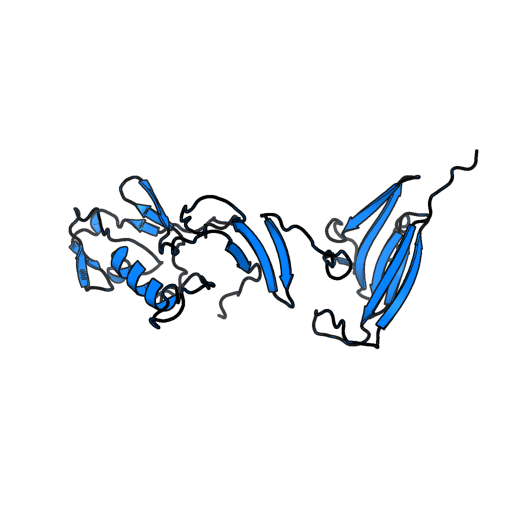.75 89 ASP A N 1
ATOM 737 C CA . ASP A 1 89 ? -1.290 -16.992 -22.604 1.00 55.75 89 ASP A CA 1
ATOM 738 C C . ASP A 1 89 ? -0.496 -17.237 -23.898 1.00 55.75 89 ASP A C 1
ATOM 740 O O . ASP A 1 89 ? -0.948 -17.914 -24.821 1.00 55.75 89 ASP A O 1
ATOM 744 N N . ALA A 1 90 ? 0.772 -16.809 -23.905 1.00 55.72 90 ALA A N 1
ATOM 745 C CA . ALA A 1 90 ? 1.793 -17.386 -24.781 1.00 55.72 90 ALA A CA 1
ATOM 746 C C . ALA A 1 90 ? 2.895 -18.090 -23.966 1.00 55.72 90 ALA A C 1
ATOM 748 O O . ALA A 1 90 ? 3.415 -17.576 -22.978 1.00 55.72 90 ALA A O 1
ATOM 749 N N . CYS A 1 91 ? 3.237 -19.296 -24.417 1.00 67.00 91 CYS A N 1
ATOM 750 C CA . CYS A 1 91 ? 4.214 -20.227 -23.856 1.00 67.00 91 CYS A CA 1
ATOM 751 C C . CYS A 1 91 ? 5.567 -19.567 -23.481 1.00 67.00 91 CYS A C 1
ATOM 753 O O . CYS A 1 91 ? 6.171 -18.866 -24.291 1.00 67.00 91 CYS A O 1
ATOM 755 N N . ARG A 1 92 ? 6.064 -19.855 -22.262 1.00 73.69 92 ARG A N 1
ATOM 756 C CA . ARG A 1 92 ? 7.424 -19.583 -21.714 1.00 73.69 92 ARG A CA 1
ATOM 757 C C . ARG A 1 92 ? 7.883 -18.125 -21.574 1.00 73.69 92 ARG A C 1
ATOM 759 O O . ARG A 1 92 ? 8.968 -17.903 -21.032 1.00 73.69 92 ARG A O 1
ATOM 766 N N . LEU A 1 93 ? 7.081 -17.149 -21.982 1.00 82.25 93 LEU A N 1
ATOM 767 C CA . LEU A 1 93 ? 7.341 -15.738 -21.706 1.00 82.25 93 LEU A CA 1
ATOM 768 C C . LEU A 1 93 ? 6.731 -15.337 -20.362 1.00 82.25 93 LEU A C 1
ATOM 770 O O . LEU A 1 93 ? 5.530 -15.479 -20.152 1.00 82.25 93 LEU A O 1
ATOM 774 N N . VAL A 1 94 ? 7.557 -14.833 -19.446 1.00 86.81 94 VAL A N 1
ATOM 775 C CA . VAL A 1 94 ? 7.111 -14.379 -18.123 1.00 86.81 94 VAL A CA 1
ATOM 776 C C . VAL A 1 94 ? 6.851 -12.877 -18.183 1.00 86.81 94 VAL A C 1
ATOM 778 O O . VAL A 1 94 ? 7.817 -12.115 -18.272 1.00 86.81 94 VAL A O 1
ATOM 781 N N . PRO A 1 95 ? 5.589 -12.414 -18.141 1.00 88.62 95 PRO A N 1
ATOM 782 C CA . PRO A 1 95 ? 5.297 -10.989 -18.191 1.00 88.62 95 PRO A CA 1
ATOM 783 C C . PRO A 1 95 ? 5.870 -10.276 -16.961 1.00 88.62 95 PRO A C 1
ATOM 785 O O . PRO A 1 95 ? 5.737 -10.742 -15.826 1.00 88.62 95 PRO A O 1
ATOM 788 N N . LYS A 1 96 ? 6.510 -9.126 -17.185 1.00 88.56 96 LYS A N 1
ATOM 789 C CA . LYS A 1 96 ? 7.047 -8.261 -16.130 1.00 88.56 96 LYS A CA 1
ATOM 790 C C . LYS A 1 96 ? 6.294 -6.940 -16.065 1.00 88.56 96 LYS A C 1
ATOM 792 O O . LYS A 1 96 ? 5.955 -6.338 -17.081 1.00 88.56 96 LYS A O 1
ATOM 797 N N . LYS A 1 97 ? 6.089 -6.471 -14.833 1.00 87.12 97 LYS A N 1
ATOM 798 C CA . LYS A 1 97 ? 5.510 -5.160 -14.553 1.00 87.12 97 LYS A CA 1
ATOM 799 C C . LYS A 1 97 ? 6.480 -4.051 -14.932 1.00 87.12 97 LYS A C 1
ATOM 801 O O . LYS A 1 97 ? 7.621 -4.050 -14.464 1.00 87.12 97 LYS A O 1
ATOM 806 N N . LEU A 1 98 ? 6.002 -3.084 -15.706 1.00 88.00 98 LEU A N 1
ATOM 807 C CA . LEU A 1 98 ? 6.736 -1.854 -15.978 1.00 88.00 98 LEU A CA 1
ATOM 808 C C . LEU A 1 98 ? 6.512 -0.846 -14.852 1.00 88.00 98 LEU A C 1
ATOM 810 O O . LEU A 1 98 ? 5.408 -0.721 -14.319 1.00 88.00 98 LEU A O 1
ATOM 814 N N . TRP A 1 99 ? 7.570 -0.110 -14.532 1.00 88.25 99 TRP A N 1
ATOM 815 C CA . TRP A 1 99 ? 7.561 0.971 -13.556 1.00 88.25 99 TRP A CA 1
ATOM 816 C C . TRP A 1 99 ? 8.122 2.223 -14.215 1.00 88.25 99 TRP A C 1
ATOM 818 O O . TRP A 1 99 ? 9.100 2.143 -14.957 1.00 88.25 99 TRP A O 1
ATOM 828 N N . LEU A 1 100 ? 7.516 3.371 -13.927 1.00 89.50 100 LEU A N 1
ATOM 829 C CA . LEU A 1 100 ? 8.067 4.656 -14.328 1.00 89.50 100 LEU A CA 1
ATOM 830 C C . LEU A 1 100 ? 9.216 5.016 -13.380 1.00 89.50 100 LEU A C 1
ATOM 832 O O . LEU A 1 100 ? 9.009 5.169 -12.176 1.00 89.50 100 LEU A O 1
ATOM 836 N N . VAL A 1 101 ? 10.430 5.135 -13.914 1.00 88.88 101 VAL A N 1
ATOM 837 C CA . VAL A 1 101 ? 11.594 5.580 -13.140 1.00 88.88 101 VAL A CA 1
ATOM 838 C C . VAL A 1 101 ? 11.618 7.104 -13.135 1.00 88.88 101 VAL A C 1
ATOM 840 O O . VAL A 1 101 ? 11.884 7.731 -14.153 1.00 88.88 101 VAL A O 1
ATOM 843 N N . ILE A 1 102 ? 11.354 7.706 -11.976 1.00 88.56 102 ILE A N 1
ATOM 844 C CA . ILE A 1 102 ? 11.265 9.170 -11.841 1.00 88.56 102 ILE A CA 1
ATOM 845 C C . ILE A 1 102 ? 12.626 9.866 -11.690 1.00 88.56 102 ILE A C 1
ATOM 847 O O . ILE A 1 102 ? 12.703 11.080 -11.832 1.00 88.56 102 ILE A O 1
ATOM 851 N N . LYS A 1 103 ? 13.710 9.116 -11.436 1.00 83.62 103 LYS A N 1
ATOM 852 C CA . LYS A 1 103 ? 15.050 9.669 -11.151 1.00 83.62 103 LYS A CA 1
ATOM 853 C C . LYS A 1 103 ? 15.542 10.639 -12.235 1.00 83.62 103 LYS A C 1
ATOM 855 O O . LYS A 1 103 ? 16.164 11.641 -11.906 1.00 83.62 103 LYS A O 1
ATOM 860 N N . GLU A 1 104 ? 15.257 10.339 -13.499 1.00 80.00 104 GLU A N 1
ATOM 861 C CA . GLU A 1 104 ? 15.700 11.131 -14.658 1.00 80.00 104 GLU A CA 1
ATOM 862 C C . GLU A 1 104 ? 14.626 12.103 -15.172 1.00 80.00 104 GLU A C 1
ATOM 864 O O . GLU A 1 104 ? 14.926 12.989 -15.964 1.00 80.00 104 GLU A O 1
ATOM 869 N N . LEU A 1 105 ? 13.379 11.966 -14.705 1.00 83.31 105 LEU A N 1
ATOM 870 C CA . LEU A 1 105 ? 12.239 12.779 -15.146 1.00 83.31 105 LEU A CA 1
ATOM 871 C C . LEU A 1 105 ? 12.066 14.071 -14.332 1.00 83.31 105 LEU A C 1
ATOM 873 O O . LEU A 1 105 ? 11.283 14.935 -14.721 1.00 83.31 105 LEU A O 1
ATOM 877 N N . GLY A 1 106 ? 12.790 14.216 -13.219 1.00 83.62 106 GLY A N 1
ATOM 878 C CA . GLY A 1 106 ? 12.630 15.334 -12.290 1.00 83.62 106 GLY A CA 1
ATOM 879 C C . GLY A 1 106 ? 11.439 15.145 -11.337 1.00 83.62 106 GLY A C 1
ATOM 880 O O . GLY A 1 106 ? 11.015 14.012 -11.096 1.00 83.62 106 GLY A O 1
ATOM 881 N N . PRO A 1 107 ? 10.912 16.232 -10.740 1.00 86.75 107 PRO A N 1
ATOM 882 C CA . PRO A 1 107 ? 9.778 16.157 -9.823 1.00 86.75 107 PRO A CA 1
ATOM 883 C C . PRO A 1 107 ? 8.558 15.513 -10.491 1.00 86.75 107 PRO A C 1
ATOM 885 O O . PRO A 1 107 ? 8.112 15.957 -11.547 1.00 86.75 107 PRO A O 1
ATOM 888 N N . HIS A 1 108 ? 8.009 14.476 -9.860 1.00 87.94 108 HIS A N 1
ATOM 889 C CA . HIS A 1 108 ? 6.803 13.796 -10.320 1.00 87.94 108 HIS A CA 1
ATOM 890 C C . HIS A 1 108 ? 5.672 14.015 -9.316 1.00 87.94 108 HIS A C 1
ATOM 892 O O . HIS A 1 108 ? 5.837 13.741 -8.126 1.00 87.94 108 HIS A O 1
ATOM 898 N N . THR A 1 109 ? 4.533 14.512 -9.792 1.00 91.06 109 THR A N 1
ATOM 899 C CA . THR A 1 109 ? 3.342 14.720 -8.964 1.00 91.06 109 THR A CA 1
ATOM 900 C C . THR A 1 109 ? 2.667 13.382 -8.694 1.00 91.06 109 THR A C 1
ATOM 902 O O . THR A 1 109 ? 2.232 12.713 -9.626 1.00 91.06 109 THR A O 1
ATOM 905 N N . LEU A 1 110 ? 2.573 13.009 -7.418 1.00 91.69 110 LEU A N 1
ATOM 906 C CA . LEU A 1 110 ? 1.833 11.829 -6.980 1.00 91.69 110 LEU A CA 1
ATOM 907 C C . LEU A 1 110 ? 0.333 12.119 -6.925 1.00 91.69 110 LEU A C 1
ATOM 909 O O . LEU A 1 110 ? -0.079 13.226 -6.581 1.00 91.69 110 LEU A O 1
ATOM 913 N N . SER A 1 111 ? -0.463 11.097 -7.212 1.00 93.38 111 SER A N 1
ATOM 914 C CA . SER A 1 111 ? -1.919 11.087 -7.084 1.00 93.38 111 SER A CA 1
ATOM 915 C C . SER A 1 111 ? -2.374 9.970 -6.146 1.00 93.38 111 SER A C 1
ATOM 917 O O . SER A 1 111 ? -1.701 8.950 -5.979 1.00 93.38 111 SER A O 1
ATOM 919 N N . GLU A 1 112 ? -3.539 10.139 -5.525 1.00 93.06 112 GLU A N 1
ATOM 920 C CA . GLU A 1 112 ? -4.160 9.063 -4.752 1.00 93.06 112 GLU A CA 1
ATOM 921 C C . GLU A 1 112 ? -4.448 7.854 -5.653 1.00 93.06 112 GLU A C 1
ATOM 923 O O . GLU A 1 112 ? -4.876 7.985 -6.798 1.00 93.06 112 GLU A O 1
ATOM 928 N N . GLY A 1 113 ? -4.174 6.657 -5.138 1.00 91.38 113 GLY A N 1
ATOM 929 C CA . GLY A 1 113 ? -4.225 5.402 -5.885 1.00 91.38 113 GLY A CA 1
ATOM 930 C C . GLY A 1 113 ? -2.903 5.001 -6.546 1.00 91.38 113 GLY A C 1
ATOM 931 O O . GLY A 1 113 ? -2.745 3.816 -6.865 1.00 91.38 113 GLY A O 1
ATOM 932 N N . ASP A 1 114 ? -1.939 5.918 -6.687 1.00 92.81 114 ASP A N 1
ATOM 933 C CA . ASP A 1 114 ? -0.628 5.599 -7.255 1.00 92.81 114 ASP A CA 1
ATOM 934 C C . ASP A 1 114 ? 0.088 4.525 -6.436 1.00 92.81 114 ASP A C 1
ATOM 936 O O . ASP A 1 114 ? 0.023 4.487 -5.206 1.00 92.81 114 ASP A O 1
ATOM 940 N N . ILE A 1 115 ? 0.811 3.641 -7.125 1.00 92.88 115 ILE A N 1
ATOM 941 C CA . ILE A 1 115 ? 1.660 2.634 -6.488 1.00 92.88 115 ILE A CA 1
ATOM 942 C C . ILE A 1 115 ? 3.110 3.031 -6.717 1.00 92.88 115 ILE A C 1
ATOM 944 O O . ILE A 1 115 ? 3.615 2.956 -7.837 1.00 92.88 115 ILE A O 1
ATOM 948 N N . ILE A 1 116 ? 3.795 3.388 -5.637 1.00 92.75 116 ILE A N 1
ATOM 949 C CA . ILE A 1 116 ? 5.223 3.685 -5.638 1.00 92.75 116 ILE A CA 1
ATOM 950 C C . ILE A 1 116 ? 6.011 2.453 -5.188 1.00 92.75 116 ILE A C 1
ATOM 952 O O . ILE A 1 116 ? 5.577 1.683 -4.327 1.00 92.75 116 ILE A O 1
ATOM 956 N N . LYS A 1 117 ? 7.190 2.248 -5.777 1.00 89.69 117 LYS A N 1
ATOM 957 C CA . LYS A 1 117 ? 8.115 1.182 -5.381 1.00 89.69 117 LYS A CA 1
ATOM 958 C C . LYS A 1 117 ? 9.357 1.807 -4.749 1.00 89.69 117 LYS A C 1
ATOM 960 O O . LYS A 1 117 ? 10.147 2.435 -5.447 1.00 89.69 117 LYS A O 1
ATOM 965 N N . LEU A 1 118 ? 9.535 1.606 -3.445 1.00 86.94 118 LEU A N 1
ATOM 966 C CA . LEU A 1 118 ? 10.716 2.034 -2.691 1.00 86.94 118 LEU A CA 1
ATOM 967 C C . LEU A 1 118 ? 11.502 0.793 -2.260 1.00 86.94 118 LEU A C 1
ATOM 969 O O . LEU A 1 118 ? 11.116 0.063 -1.344 1.00 86.94 118 LEU A O 1
ATOM 973 N N . GLY A 1 119 ? 12.589 0.503 -2.976 1.00 85.56 119 GLY A N 1
ATOM 974 C CA . GLY A 1 119 ? 13.318 -0.753 -2.818 1.00 85.56 119 GLY A CA 1
ATOM 975 C C . GLY A 1 119 ? 12.418 -1.959 -3.114 1.00 85.56 119 GLY A C 1
ATOM 976 O O . GLY A 1 119 ? 11.944 -2.125 -4.238 1.00 85.56 119 GLY A O 1
ATOM 977 N N . ARG A 1 120 ? 12.170 -2.804 -2.104 1.00 82.56 120 ARG A N 1
ATOM 978 C CA . ARG A 1 120 ? 11.274 -3.976 -2.209 1.00 82.56 120 ARG A CA 1
ATOM 979 C C . ARG A 1 120 ? 9.826 -3.671 -1.836 1.00 82.56 120 ARG A C 1
ATOM 981 O O . ARG A 1 120 ? 8.942 -4.470 -2.137 1.00 82.56 120 ARG A O 1
ATOM 988 N N . PHE A 1 121 ? 9.579 -2.532 -1.196 1.00 86.44 121 PHE A N 1
ATOM 989 C CA . PHE A 1 121 ? 8.248 -2.166 -0.742 1.00 86.44 121 PHE A CA 1
ATOM 990 C C . PHE A 1 121 ? 7.455 -1.565 -1.892 1.00 86.44 121 PHE A C 1
ATOM 992 O O . PHE A 1 121 ? 7.912 -0.648 -2.575 1.00 86.44 121 PHE A O 1
ATOM 999 N N . LYS A 1 122 ? 6.252 -2.095 -2.095 1.00 90.75 122 LYS A N 1
ATOM 1000 C CA . LYS A 1 122 ? 5.235 -1.504 -2.960 1.00 90.75 122 LYS A CA 1
ATOM 1001 C C . LYS A 1 122 ? 4.256 -0.794 -2.042 1.00 90.75 122 LYS A C 1
ATOM 1003 O O . LYS A 1 122 ? 3.602 -1.448 -1.234 1.00 90.75 122 LYS A O 1
ATOM 1008 N N . LEU A 1 123 ? 4.199 0.522 -2.140 1.00 92.12 123 LEU A N 1
ATOM 1009 C CA . LEU A 1 123 ? 3.359 1.358 -1.300 1.00 92.12 123 LEU A CA 1
ATOM 1010 C C . LEU A 1 123 ? 2.301 1.998 -2.185 1.00 92.12 123 LEU A C 1
ATOM 1012 O O . LEU A 1 123 ? 2.626 2.558 -3.229 1.00 92.12 123 LEU A O 1
ATOM 1016 N N . ARG A 1 124 ? 1.040 1.897 -1.789 1.00 93.31 124 ARG A N 1
ATOM 1017 C CA . ARG A 1 124 ? -0.045 2.621 -2.436 1.00 93.31 124 ARG A CA 1
ATOM 1018 C C . ARG A 1 124 ? -0.253 3.946 -1.717 1.00 93.31 124 ARG A C 1
ATOM 1020 O O . ARG A 1 124 ? -0.387 3.969 -0.496 1.00 93.31 124 ARG A O 1
ATOM 1027 N N . VAL A 1 125 ? -0.312 5.027 -2.482 1.00 93.12 125 VAL A N 1
ATOM 1028 C CA . VAL A 1 125 ? -0.749 6.345 -2.028 1.00 93.12 125 VAL A CA 1
ATOM 1029 C C . VAL A 1 125 ? -2.241 6.250 -1.732 1.00 93.12 125 VAL A C 1
ATOM 1031 O O . VAL A 1 125 ? -3.056 6.138 -2.644 1.00 93.12 125 VAL A O 1
ATOM 1034 N N . ARG A 1 126 ? -2.606 6.195 -0.453 1.00 89.25 126 ARG A N 1
ATOM 1035 C CA . ARG A 1 126 ? -4.006 6.078 -0.022 1.00 89.25 126 ARG A CA 1
ATOM 1036 C C . ARG A 1 126 ? -4.677 7.43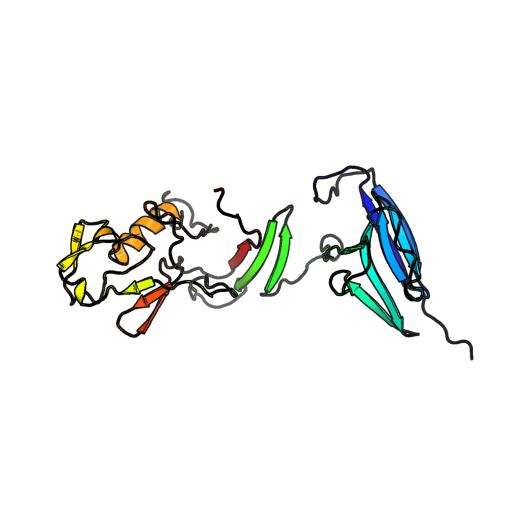2 0.076 1.00 89.25 126 ARG A C 1
ATOM 1038 O O . ARG A 1 126 ? -5.804 7.564 -0.370 1.00 89.25 126 ARG A O 1
ATOM 1045 N N . GLN A 1 127 ? -3.966 8.388 0.656 1.00 90.06 127 GLN A N 1
ATOM 1046 C CA . GLN A 1 127 ? -4.485 9.715 0.929 1.00 90.06 127 GLN A CA 1
ATOM 1047 C C . GLN A 1 127 ? -3.353 10.732 0.801 1.00 90.06 127 GLN A C 1
ATOM 1049 O O . GLN A 1 127 ? -2.276 10.522 1.368 1.00 90.06 127 GLN A O 1
ATOM 1054 N N . LEU A 1 128 ? -3.598 11.818 0.074 1.00 90.69 128 LEU A N 1
ATOM 1055 C CA . LEU A 1 128 ? -2.709 12.968 -0.052 1.00 90.69 128 LEU A CA 1
ATOM 1056 C C . LEU A 1 128 ? -3.411 14.189 0.534 1.00 90.69 128 LEU A C 1
ATOM 1058 O O . LEU A 1 128 ? -4.382 14.690 -0.021 1.00 90.69 128 LEU A O 1
ATOM 1062 N N . CYS A 1 129 ? -2.888 14.704 1.640 1.00 88.62 129 CYS A N 1
ATOM 1063 C CA . CYS A 1 129 ? -3.361 15.942 2.235 1.00 88.62 129 CYS A CA 1
ATOM 1064 C C . CYS A 1 129 ? -2.281 17.009 2.033 1.00 88.62 129 CYS A C 1
ATOM 1066 O O . CYS A 1 129 ? -1.289 17.031 2.759 1.00 88.62 129 CYS A O 1
ATOM 1068 N N . GLY A 1 130 ? -2.432 17.818 0.979 1.00 82.56 130 GLY A N 1
ATOM 1069 C CA . GLY A 1 130 ? -1.447 18.824 0.561 1.00 82.56 130 GLY A CA 1
ATOM 1070 C C . GLY A 1 130 ? -1.649 20.185 1.225 1.00 82.56 130 GLY A C 1
ATOM 1071 O O . GLY A 1 130 ? -0.766 20.638 1.941 1.00 82.56 130 GLY A O 1
ATOM 1072 N N . ASP A 1 131 ? -2.816 20.803 1.022 1.00 74.38 131 ASP A N 1
ATOM 1073 C CA . ASP A 1 131 ? -3.140 22.148 1.510 1.00 74.38 131 ASP A CA 1
ATOM 1074 C C . ASP A 1 131 ? -4.609 22.232 1.967 1.00 74.38 131 ASP A C 1
ATOM 1076 O O . ASP A 1 131 ? -5.508 21.874 1.210 1.00 74.38 131 ASP A O 1
ATOM 1080 N N . SER A 1 132 ? -4.845 22.740 3.184 1.00 64.69 132 SER A N 1
ATOM 1081 C CA . SER A 1 132 ? -5.738 23.880 3.500 1.00 64.69 132 SER A CA 1
ATOM 1082 C C . SER A 1 132 ? -6.435 23.769 4.865 1.00 64.69 132 SER A C 1
ATOM 1084 O O . SER A 1 132 ? -6.929 22.704 5.229 1.00 64.69 132 SER A O 1
ATOM 1086 N N . GLU A 1 133 ? -6.493 24.935 5.525 1.00 62.03 133 GLU A N 1
ATOM 1087 C CA . GLU A 1 133 ? -7.115 25.292 6.811 1.00 62.03 133 GLU A CA 1
ATOM 1088 C C . GLU A 1 133 ? -6.602 24.497 8.025 1.00 62.03 133 GLU A C 1
ATOM 1090 O O . GLU A 1 133 ? -6.142 23.370 7.910 1.00 62.03 133 GLU A O 1
ATOM 1095 N N . ASP A 1 134 ? -6.615 25.088 9.224 1.00 67.06 134 ASP A N 1
ATOM 1096 C CA . ASP A 1 134 ? -6.183 24.450 10.486 1.00 67.06 134 ASP A CA 1
ATOM 1097 C C . ASP A 1 134 ? -7.071 23.249 10.905 1.00 67.06 134 ASP A C 1
ATOM 1099 O O . ASP A 1 134 ? -7.186 22.909 12.083 1.00 67.06 134 ASP A O 1
ATOM 1103 N N . GLN A 1 135 ? -7.728 22.599 9.947 1.00 75.31 135 GLN A N 1
ATOM 1104 C CA . GLN A 1 135 ? -8.611 21.478 10.153 1.00 75.31 135 GLN A CA 1
ATOM 1105 C C . GLN A 1 135 ? -7.793 20.207 10.374 1.00 75.31 135 GLN A C 1
ATOM 1107 O O . GLN A 1 135 ? -7.030 19.743 9.524 1.00 75.31 135 GLN A O 1
ATOM 1112 N N . LEU A 1 136 ? -7.976 19.627 11.552 1.00 78.56 136 LEU A N 1
ATOM 1113 C CA . LEU A 1 136 ? -7.485 18.301 11.860 1.00 78.56 136 LEU A CA 1
ATOM 1114 C C . LEU A 1 136 ? -8.378 17.282 11.144 1.00 78.56 136 LEU A C 1
ATOM 1116 O O . LEU A 1 136 ? -9.599 17.290 11.301 1.00 78.56 136 LEU A O 1
ATOM 1120 N N . VAL A 1 137 ? -7.772 16.412 10.338 1.00 81.81 137 VAL A N 1
ATOM 1121 C CA . VAL A 1 137 ? -8.482 15.346 9.621 1.00 81.81 137 VAL A CA 1
ATOM 1122 C C . VAL A 1 137 ? -7.962 14.009 10.119 1.00 81.81 137 VAL A C 1
ATOM 1124 O O . VAL A 1 137 ? -6.756 13.810 10.256 1.00 81.81 137 VAL A O 1
ATOM 1127 N N . ARG A 1 138 ? -8.866 13.072 10.405 1.00 83.69 138 ARG A N 1
ATOM 1128 C CA . ARG A 1 138 ? -8.480 11.717 10.800 1.00 83.69 138 ARG A CA 1
ATOM 1129 C C . ARG A 1 138 ? -8.086 10.911 9.553 1.00 83.69 138 ARG A C 1
ATOM 1131 O O . ARG A 1 138 ? -8.919 10.804 8.653 1.00 83.69 138 ARG A O 1
ATOM 1138 N N . PRO A 1 139 ? -6.870 10.336 9.490 1.00 84.25 139 PRO A N 1
ATOM 1139 C CA . PRO A 1 139 ? -6.461 9.496 8.369 1.00 84.25 139 PRO A CA 1
ATOM 1140 C C . PRO A 1 139 ? -7.429 8.332 8.132 1.00 84.25 139 PRO A C 1
ATOM 1142 O O . PRO A 1 139 ? -7.819 7.630 9.076 1.00 84.25 139 PRO A O 1
ATOM 1145 N N . ASP A 1 140 ? -7.796 8.110 6.870 1.00 75.06 140 ASP A N 1
ATOM 1146 C CA . ASP A 1 140 ? -8.659 6.991 6.501 1.00 75.06 140 ASP A CA 1
ATOM 1147 C C . ASP A 1 140 ? -7.840 5.700 6.358 1.00 75.06 140 ASP A C 1
ATOM 1149 O O . ASP A 1 140 ? -6.917 5.595 5.548 1.00 75.06 140 ASP A O 1
ATOM 1153 N N . LEU A 1 141 ? -8.180 4.704 7.176 1.00 72.31 141 LEU A N 1
ATOM 1154 C CA . LEU A 1 141 ? -7.584 3.368 7.146 1.00 72.31 141 LEU A CA 1
ATOM 1155 C C . LEU A 1 141 ? -8.502 2.322 6.500 1.00 72.31 141 LEU A C 1
ATOM 1157 O O . LEU A 1 141 ? -8.173 1.132 6.490 1.00 72.31 141 LEU A O 1
ATOM 1161 N N . SER A 1 142 ? -9.671 2.724 6.001 1.00 65.06 142 SER A N 1
ATOM 1162 C CA . SER A 1 142 ? -10.583 1.821 5.316 1.00 65.06 142 SER A CA 1
ATOM 1163 C C . SER A 1 142 ? -10.005 1.452 3.940 1.00 65.06 142 SER A C 1
ATOM 1165 O O . SER A 1 142 ? -9.765 2.282 3.068 1.00 65.06 142 SER A O 1
ATOM 1167 N N . GLY A 1 143 ? -9.656 0.175 3.762 1.00 58.78 143 GLY A N 1
ATOM 1168 C CA . GLY A 1 143 ? -9.082 -0.319 2.508 1.00 58.78 143 GLY A CA 1
ATOM 1169 C C . GLY A 1 143 ? -10.121 -0.441 1.388 1.00 58.78 143 GLY A C 1
ATOM 1170 O O . GLY A 1 143 ? -11.299 -0.677 1.653 1.00 58.78 143 GLY A O 1
ATOM 1171 N N . SER A 1 144 ? -9.669 -0.382 0.128 1.00 48.47 144 SER A N 1
ATOM 1172 C CA . SER A 1 144 ? -10.507 -0.689 -1.051 1.00 48.47 144 SER A CA 1
ATOM 1173 C C . SER A 1 144 ? -11.000 -2.141 -1.076 1.00 48.47 144 SER A C 1
ATOM 1175 O O . SER A 1 144 ? -12.044 -2.431 -1.649 1.00 48.47 144 SER A O 1
ATOM 1177 N N . ASP A 1 145 ? -10.265 -3.040 -0.419 1.00 48.97 145 ASP A N 1
ATOM 1178 C CA . ASP A 1 145 ? -10.564 -4.474 -0.339 1.00 48.97 145 ASP A CA 1
ATOM 1179 C C . ASP A 1 145 ? -11.315 -4.815 0.963 1.00 48.97 145 ASP A C 1
ATOM 1181 O O . ASP A 1 145 ? -11.218 -5.931 1.475 1.00 48.97 145 ASP A O 1
ATOM 1185 N N . SER A 1 146 ? -12.067 -3.852 1.515 1.00 47.69 146 SER A N 1
ATOM 1186 C CA . SER A 1 146 ? -12.952 -4.036 2.670 1.00 47.69 146 SER A CA 1
ATOM 1187 C C . SER A 1 146 ? -14.161 -4.922 2.335 1.00 47.69 146 SER A C 1
ATOM 1189 O O . SER A 1 146 ? -15.314 -4.530 2.460 1.00 47.69 146 SER A O 1
ATOM 1191 N N . ALA A 1 147 ? -13.896 -6.192 2.040 1.00 44.59 147 ALA A N 1
ATOM 1192 C CA . ALA A 1 147 ? -14.694 -7.289 2.576 1.00 44.59 147 ALA A CA 1
ATOM 1193 C C . ALA A 1 147 ? -14.315 -7.534 4.056 1.00 44.59 147 ALA A C 1
ATOM 1195 O O . ALA A 1 147 ? -14.231 -8.672 4.517 1.00 44.59 147 ALA A O 1
ATOM 1196 N N . THR A 1 148 ? -13.982 -6.469 4.794 1.00 56.22 148 THR A N 1
ATOM 1197 C CA . THR A 1 148 ? -13.507 -6.538 6.171 1.00 56.22 148 THR A CA 1
ATOM 1198 C C . THR A 1 148 ? -14.677 -6.925 7.055 1.00 56.22 148 THR A C 1
ATOM 1200 O O . THR A 1 148 ? -15.721 -6.276 7.069 1.00 56.22 148 THR A O 1
ATOM 1203 N N . ALA A 1 149 ? -14.498 -8.006 7.812 1.00 74.12 149 ALA A N 1
ATOM 1204 C CA . ALA A 1 149 ? -15.345 -8.278 8.956 1.00 74.12 149 ALA A CA 1
ATOM 1205 C C . ALA A 1 149 ? -15.408 -7.007 9.816 1.00 74.12 149 ALA A C 1
ATOM 1207 O O . ALA A 1 149 ? -14.373 -6.403 10.102 1.00 74.12 149 ALA A O 1
ATOM 1208 N N . VAL A 1 150 ? -16.618 -6.592 10.175 1.00 87.62 150 VAL A N 1
ATOM 1209 C CA . VAL A 1 150 ? -16.878 -5.429 11.025 1.00 87.62 150 VAL A CA 1
ATOM 1210 C C . VAL A 1 150 ? -17.223 -5.951 12.412 1.00 87.62 150 VAL A C 1
ATOM 1212 O O . VAL A 1 150 ? -18.016 -6.889 12.527 1.00 87.62 150 VAL A O 1
ATOM 1215 N N . ALA A 1 151 ? -16.621 -5.378 13.454 1.00 90.69 151 ALA A N 1
ATOM 1216 C CA . ALA A 1 151 ? -17.008 -5.697 14.822 1.00 90.69 151 ALA A CA 1
ATOM 1217 C C . ALA A 1 151 ? -18.437 -5.202 15.062 1.00 90.69 151 ALA A C 1
ATOM 1219 O O . ALA A 1 151 ? -18.870 -4.203 14.486 1.00 90.69 151 ALA A O 1
ATOM 1220 N N . ARG A 1 152 ? -19.184 -5.896 15.909 1.00 91.56 152 ARG A N 1
ATOM 1221 C CA . ARG A 1 152 ? -20.562 -5.521 16.230 1.00 91.56 152 ARG A CA 1
ATOM 1222 C C . ARG A 1 152 ? -20.733 -5.459 17.730 1.00 91.56 152 ARG A C 1
ATOM 1224 O O . ARG A 1 152 ? -20.050 -6.188 18.453 1.00 91.56 152 ARG A O 1
ATOM 1231 N N . CYS A 1 153 ? -21.653 -4.613 18.172 1.00 91.19 153 CYS A N 1
ATOM 1232 C CA . CYS A 1 153 ? -22.142 -4.662 19.539 1.00 91.19 153 CYS A CA 1
ATOM 1233 C C . CYS A 1 153 ? -22.648 -6.067 19.876 1.00 91.19 153 CYS A C 1
ATOM 1235 O O . CYS A 1 153 ? -23.204 -6.771 19.026 1.00 91.19 153 CYS A O 1
ATOM 1237 N N . ALA A 1 154 ? -22.398 -6.474 21.114 1.00 89.19 154 ALA A N 1
ATOM 1238 C CA . ALA A 1 154 ? -22.844 -7.746 21.637 1.00 89.19 154 ALA A CA 1
ATOM 1239 C C . ALA A 1 154 ? -24.382 -7.836 21.572 1.00 89.19 154 ALA A C 1
ATOM 1241 O O . ALA A 1 154 ? -25.068 -6.816 21.690 1.00 89.19 154 ALA A O 1
ATOM 1242 N N . PRO A 1 155 ? -24.943 -9.039 21.363 1.00 87.94 155 PRO A N 1
ATOM 1243 C CA . PRO A 1 155 ? -26.389 -9.217 21.366 1.00 87.94 155 PRO A CA 1
ATOM 1244 C C . PRO A 1 155 ? -26.973 -8.908 22.757 1.00 87.94 155 PRO A C 1
ATOM 1246 O O . PRO A 1 155 ? -26.254 -9.027 23.748 1.00 87.94 155 PRO A O 1
ATOM 1249 N N . PRO A 1 156 ? -28.283 -8.616 22.870 1.00 83.44 156 PRO A N 1
ATOM 1250 C CA . PRO A 1 156 ? -28.940 -8.375 24.162 1.00 83.44 156 PRO A CA 1
ATOM 1251 C C . PRO A 1 156 ? -28.774 -9.520 25.175 1.00 83.44 156 PRO A C 1
ATOM 1253 O O . PRO A 1 156 ? -28.778 -9.297 26.376 1.00 83.44 156 PRO A O 1
ATOM 1256 N N . GLU A 1 157 ? -28.585 -10.752 24.695 1.00 84.06 157 GLU A N 1
ATOM 1257 C CA . GLU A 1 157 ? -28.299 -11.941 25.516 1.00 84.06 157 GLU A CA 1
ATOM 1258 C C . GLU A 1 157 ? -26.958 -11.865 26.268 1.00 84.06 157 GLU A C 1
ATOM 1260 O O . GLU A 1 157 ? -26.705 -12.671 27.159 1.00 84.06 157 GLU A O 1
ATOM 1265 N N . ALA A 1 158 ? -26.085 -10.931 25.888 1.00 82.69 158 ALA A N 1
ATOM 1266 C CA . ALA A 1 158 ? -24.813 -10.677 26.549 1.00 82.69 158 ALA A CA 1
ATOM 1267 C C . ALA A 1 158 ? -24.930 -9.686 27.722 1.00 82.69 158 ALA A C 1
ATOM 1269 O O . ALA A 1 158 ? -23.907 -9.351 28.317 1.00 82.69 158 ALA A O 1
ATOM 1270 N N . ASP A 1 159 ? -26.134 -9.208 28.051 1.00 83.12 159 ASP A N 1
ATOM 1271 C CA . ASP A 1 159 ? -26.362 -8.363 29.226 1.00 83.12 159 ASP A CA 1
ATOM 1272 C C . ASP A 1 159 ? -25.916 -9.086 30.510 1.00 83.12 159 ASP A C 1
ATOM 1274 O O . ASP A 1 159 ? -26.176 -10.279 30.694 1.00 83.12 159 ASP A O 1
ATOM 1278 N N . GLY A 1 160 ? -25.168 -8.389 31.368 1.00 83.75 160 GLY A N 1
ATOM 1279 C CA . GLY A 1 160 ? -24.528 -8.977 32.551 1.00 83.75 160 GLY A CA 1
ATOM 1280 C C . GLY A 1 160 ? -23.297 -9.855 32.271 1.00 83.75 160 GLY A C 1
ATOM 1281 O O . GLY A 1 160 ? -22.700 -10.387 33.206 1.00 83.75 160 GLY A O 1
ATOM 1282 N N . MET A 1 161 ? -22.863 -10.021 31.015 1.00 90.06 161 MET A N 1
ATOM 1283 C CA . MET A 1 161 ? -21.600 -10.710 30.727 1.00 90.06 161 MET A CA 1
ATOM 1284 C C . MET A 1 161 ? -20.397 -9.802 31.036 1.00 90.06 161 MET A C 1
ATOM 1286 O O . MET A 1 161 ? -20.441 -8.598 30.771 1.00 90.06 161 MET A O 1
ATOM 1290 N N . PRO A 1 162 ? -19.282 -10.355 31.553 1.00 92.25 162 PRO A N 1
ATOM 1291 C CA . PRO A 1 162 ? -18.112 -9.557 31.889 1.00 92.25 162 PRO A CA 1
ATOM 1292 C C . PRO A 1 162 ? -17.278 -9.225 30.649 1.00 92.25 162 PRO A C 1
ATOM 1294 O O . PRO A 1 162 ? -17.005 -10.082 29.803 1.00 92.25 162 PRO A O 1
ATOM 1297 N N . CYS A 1 163 ? -16.769 -7.997 30.587 1.00 93.56 163 CYS A N 1
ATOM 129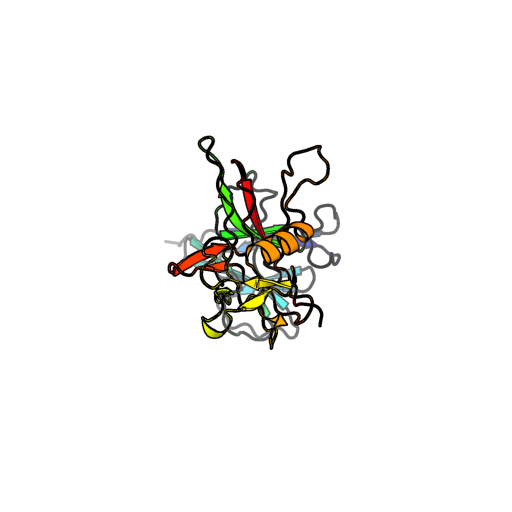8 C CA . CYS A 1 163 ? -15.699 -7.637 29.665 1.00 93.56 163 CYS A CA 1
ATOM 1299 C C . CYS A 1 163 ? -14.435 -8.451 29.976 1.00 93.56 163 CYS A C 1
ATOM 1301 O O . CYS A 1 163 ? -13.933 -8.444 31.099 1.00 93.56 163 CYS A O 1
ATOM 1303 N N . ARG A 1 164 ? -13.839 -9.089 28.964 1.00 93.75 164 ARG A N 1
ATOM 1304 C CA . ARG A 1 164 ? -12.634 -9.923 29.142 1.00 93.75 164 ARG A CA 1
ATOM 1305 C C . ARG A 1 164 ? -11.371 -9.171 29.592 1.00 93.75 164 ARG A C 1
ATOM 1307 O O . ARG A 1 164 ? -10.385 -9.821 29.920 1.00 93.75 164 ARG A O 1
ATOM 1314 N N . ILE A 1 165 ? -11.368 -7.835 29.528 1.00 93.31 165 ILE A N 1
ATOM 1315 C CA . ILE A 1 165 ? -10.216 -6.992 29.889 1.00 93.31 165 ILE A CA 1
ATOM 1316 C C . ILE A 1 165 ? -10.365 -6.453 31.313 1.00 93.31 165 ILE A C 1
ATOM 1318 O O . ILE A 1 165 ? -9.499 -6.704 32.144 1.00 93.31 165 ILE A O 1
ATOM 1322 N N . CYS A 1 166 ? -11.442 -5.718 31.607 1.00 93.81 166 CYS A N 1
ATOM 1323 C CA . CYS A 1 166 ? -11.631 -5.103 32.926 1.00 93.81 166 CYS A CA 1
ATOM 1324 C C . CYS A 1 166 ? -12.400 -5.984 33.921 1.00 93.81 166 CYS A C 1
ATOM 1326 O O . CYS A 1 166 ? -12.441 -5.649 35.100 1.00 93.81 166 CYS A O 1
ATOM 1328 N N . LEU A 1 167 ? -12.992 -7.096 33.465 1.00 92.69 167 LEU A N 1
ATOM 1329 C CA . LEU A 1 167 ? -13.810 -8.026 34.256 1.00 92.69 167 LEU A CA 1
ATOM 1330 C C . LEU A 1 167 ? -15.079 -7.414 34.871 1.00 92.69 167 LEU A C 1
ATOM 1332 O O . LEU A 1 167 ? -15.731 -8.064 35.684 1.00 92.69 167 LEU A O 1
ATOM 1336 N N . LEU A 1 168 ? -15.445 -6.193 34.474 1.00 90.69 168 LEU A N 1
ATOM 1337 C CA . LEU A 1 168 ? -16.711 -5.568 34.846 1.00 90.69 168 LEU A CA 1
ATOM 1338 C C . LEU A 1 168 ? -17.828 -6.073 33.931 1.00 90.69 168 LEU A C 1
ATOM 1340 O O . LEU A 1 168 ? -17.611 -6.256 32.730 1.00 90.69 168 LEU A O 1
ATOM 1344 N N . GLU A 1 169 ? -19.003 -6.297 34.512 1.00 86.12 169 GLU A N 1
ATOM 1345 C CA . GLU A 1 169 ? -20.234 -6.596 33.781 1.00 86.12 169 GLU A CA 1
ATOM 1346 C C . GLU A 1 169 ? -20.707 -5.339 33.058 1.00 86.12 169 GLU A C 1
ATOM 1348 O O . GLU A 1 169 ? -20.686 -4.245 33.627 1.00 86.12 169 GLU A O 1
ATOM 1353 N N . ALA A 1 170 ? -21.125 -5.493 31.806 1.00 72.44 170 ALA A N 1
ATOM 1354 C CA . ALA A 1 170 ? -21.765 -4.395 31.107 1.00 72.44 170 ALA A CA 1
ATOM 1355 C C . ALA A 1 170 ? -23.216 -4.292 31.555 1.00 72.44 170 ALA A C 1
ATOM 1357 O O . ALA A 1 170 ? -23.949 -5.282 31.534 1.00 72.44 170 ALA A O 1
ATOM 1358 N N . SER A 1 171 ? -23.638 -3.087 31.918 1.00 66.88 171 SER A N 1
ATOM 1359 C CA . SER A 1 171 ? -25.055 -2.761 31.971 1.00 66.88 171 SER A CA 1
ATOM 1360 C C . SER A 1 171 ? -25.567 -2.572 30.548 1.00 66.88 171 SER A C 1
ATOM 1362 O O . SER A 1 171 ? -24.992 -1.771 29.811 1.00 66.88 171 SER A O 1
ATOM 1364 N N . GLY A 1 172 ? -26.672 -3.222 30.173 1.00 56.25 172 GLY A N 1
ATOM 1365 C CA . GLY A 1 172 ? -27.344 -3.075 28.872 1.00 56.25 172 GLY A CA 1
ATOM 1366 C C . GLY A 1 172 ? -27.789 -1.655 28.471 1.00 56.25 172 GLY A C 1
ATOM 1367 O O . GLY A 1 172 ? -28.483 -1.500 27.471 1.00 56.25 172 GLY A O 1
ATOM 1368 N N . SER A 1 173 ? -27.404 -0.625 29.229 1.00 56.72 173 SER A N 1
ATOM 1369 C CA . SER A 1 173 ? -27.645 0.799 28.988 1.00 56.72 173 SER A CA 1
ATOM 1370 C C . SER A 1 173 ? -26.368 1.630 28.794 1.00 56.72 173 SER A C 1
ATOM 1372 O O . SER A 1 173 ? -26.466 2.854 28.757 1.00 56.72 173 SER A O 1
ATOM 1374 N N . ASP A 1 174 ? -25.178 1.020 28.751 1.00 67.12 174 ASP A N 1
ATOM 1375 C CA . ASP A 1 174 ? -23.927 1.763 28.544 1.00 67.12 174 ASP A CA 1
ATOM 1376 C C . ASP A 1 174 ? -23.738 2.068 27.048 1.00 67.12 174 ASP A C 1
ATOM 1378 O O . ASP A 1 174 ? -23.032 1.367 26.320 1.00 67.12 174 ASP A O 1
ATOM 1382 N N . GLU A 1 175 ? -24.476 3.074 26.563 1.00 70.62 175 GLU A N 1
ATOM 1383 C CA . GLU A 1 175 ? -24.407 3.523 25.166 1.00 70.62 175 GLU A CA 1
ATOM 1384 C C . GLU A 1 175 ? -23.038 4.133 24.818 1.00 70.62 175 GLU A C 1
ATOM 1386 O O . GLU A 1 175 ? -22.639 4.107 23.651 1.00 70.62 175 GLU A O 1
ATOM 1391 N N . ASP A 1 176 ? -22.301 4.622 25.821 1.00 79.56 176 ASP A 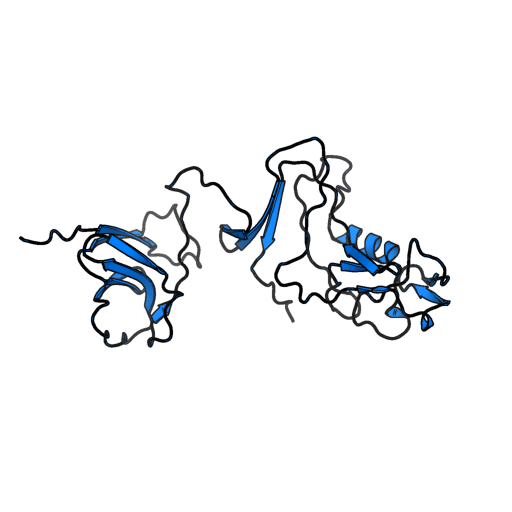N 1
ATOM 1392 C CA . ASP A 1 176 ? -21.003 5.275 25.646 1.00 79.56 176 ASP A CA 1
ATOM 1393 C C . ASP A 1 176 ? -19.846 4.263 25.496 1.00 79.56 176 ASP A C 1
ATOM 1395 O O . ASP A 1 176 ? -18.912 4.513 24.724 1.00 79.56 176 ASP A O 1
ATOM 1399 N N . ASP A 1 177 ? -19.897 3.108 26.178 1.00 88.31 177 ASP A N 1
ATOM 1400 C CA . ASP A 1 177 ? -18.880 2.044 26.069 1.00 88.31 177 ASP A CA 1
ATOM 1401 C C . ASP A 1 177 ? -19.472 0.619 25.936 1.00 88.31 177 ASP A C 1
ATOM 1403 O O . ASP A 1 177 ? -19.327 -0.227 26.828 1.00 88.31 177 ASP A O 1
ATOM 1407 N N . PRO A 1 178 ? -20.116 0.294 24.798 1.00 90.81 178 PRO A N 1
ATOM 1408 C CA . PRO A 1 178 ? -20.802 -0.981 24.629 1.00 90.81 178 PRO A CA 1
ATOM 1409 C C . PRO A 1 178 ? -19.834 -2.173 24.589 1.00 90.81 178 PRO A C 1
ATOM 1411 O O . PRO A 1 178 ? -18.703 -2.091 24.089 1.00 90.81 178 PRO A O 1
ATOM 1414 N N . LEU A 1 179 ? -20.319 -3.346 25.017 1.00 93.12 179 LEU A N 1
ATOM 1415 C CA . LEU A 1 179 ? -19.653 -4.615 24.714 1.00 93.12 179 LEU A CA 1
ATOM 1416 C C . LEU A 1 179 ? -19.706 -4.901 23.219 1.00 93.12 179 LEU A C 1
ATOM 1418 O O . LEU A 1 179 ? -20.740 -4.741 22.572 1.00 93.12 179 LEU A O 1
ATOM 1422 N N . ILE A 1 180 ? -18.599 -5.409 22.685 1.00 93.88 180 ILE A N 1
ATOM 1423 C CA . ILE A 1 180 ? -18.464 -5.782 21.281 1.00 93.88 180 ILE A CA 1
ATOM 1424 C C . ILE A 1 180 ? -17.902 -7.195 21.118 1.00 93.88 180 ILE A C 1
ATOM 1426 O O . ILE A 1 180 ? -17.136 -7.693 21.948 1.00 93.88 180 ILE A O 1
ATOM 1430 N N . GLU A 1 181 ? -18.241 -7.820 19.994 1.00 94.12 181 GLU A N 1
ATOM 1431 C CA . GLU A 1 181 ? -17.621 -9.047 19.496 1.00 94.12 181 GLU A CA 1
ATOM 1432 C C . GLU A 1 181 ? -16.529 -8.683 18.479 1.00 94.12 181 GLU A C 1
ATOM 1434 O O . GLU A 1 181 ? -16.778 -8.508 17.285 1.00 94.12 181 GLU A O 1
ATOM 1439 N N . ALA A 1 182 ? -15.296 -8.517 18.960 1.00 92.62 182 ALA A N 1
ATOM 1440 C CA . ALA A 1 182 ? -14.192 -8.001 18.144 1.00 92.62 182 ALA A CA 1
ATOM 1441 C C . ALA A 1 182 ? -13.360 -9.084 17.430 1.00 92.62 182 ALA A C 1
ATOM 1443 O O . ALA A 1 182 ? -12.462 -8.763 16.657 1.00 92.62 182 ALA A O 1
ATOM 1444 N N . CYS A 1 183 ? -13.574 -10.367 17.722 1.00 93.44 183 CYS A N 1
ATOM 1445 C CA . CYS A 1 183 ? -12.771 -11.466 17.179 1.00 93.44 183 CYS A CA 1
ATOM 1446 C C . CYS A 1 183 ? -13.527 -12.803 17.268 1.00 93.44 183 CYS A C 1
ATOM 1448 O O . CYS A 1 183 ? -14.645 -12.854 17.770 1.00 93.44 183 CYS A O 1
ATOM 1450 N N . ALA A 1 184 ? -12.907 -13.905 16.833 1.00 94.06 184 ALA A N 1
ATOM 1451 C CA . ALA A 1 184 ? -13.521 -15.238 16.824 1.00 94.06 184 ALA A CA 1
ATOM 1452 C C . ALA A 1 184 ? -13.459 -15.995 18.174 1.00 94.06 184 ALA A C 1
ATOM 1454 O O . ALA A 1 184 ? -13.617 -17.220 18.211 1.00 94.06 184 ALA A O 1
ATOM 1455 N N . CYS A 1 185 ? -13.202 -15.299 19.287 1.00 94.75 185 CYS A N 1
ATOM 1456 C CA . CYS A 1 185 ? -13.253 -15.894 20.625 1.00 94.75 185 CYS A CA 1
ATOM 1457 C C . CYS A 1 185 ? -14.661 -16.431 20.948 1.00 94.75 185 CYS A C 1
ATOM 1459 O O . CYS A 1 185 ? -15.665 -15.959 20.421 1.00 94.75 185 CYS A O 1
ATOM 1461 N N . ARG A 1 186 ? -14.740 -17.444 21.820 1.00 93.69 186 ARG A N 1
ATOM 1462 C CA . ARG A 1 186 ? -15.994 -18.131 22.186 1.00 93.69 186 ARG A CA 1
ATOM 1463 C C . ARG A 1 186 ? -16.266 -18.020 23.683 1.00 93.69 186 ARG A C 1
ATOM 1465 O O . ARG A 1 186 ? -15.365 -17.736 24.458 1.00 93.69 186 ARG A O 1
ATOM 1472 N N . GLY A 1 187 ? -17.502 -18.299 24.093 1.00 91.00 187 GLY A N 1
ATOM 1473 C CA . GLY A 1 187 ? -17.923 -18.156 25.493 1.00 91.00 187 GLY A CA 1
ATOM 1474 C C . GLY A 1 187 ? -17.893 -16.697 25.958 1.00 91.00 187 GLY A C 1
ATOM 1475 O O . GLY A 1 187 ? -18.050 -15.802 25.130 1.00 91.00 187 GLY A O 1
ATOM 1476 N N . SER A 1 188 ? -17.679 -16.470 27.257 1.00 88.88 188 SER A N 1
ATOM 1477 C CA . SER A 1 188 ? -17.640 -15.133 27.872 1.00 88.88 188 SER A CA 1
ATOM 1478 C C . SER A 1 188 ? -16.462 -14.277 27.403 1.00 88.88 188 SER A C 1
ATOM 1480 O O . SER A 1 188 ? -16.597 -13.068 27.260 1.00 88.88 188 SER A O 1
ATOM 1482 N N . ILE A 1 189 ? -15.327 -14.894 27.058 1.00 93.12 189 ILE A N 1
ATOM 1483 C CA . ILE A 1 189 ? -14.115 -14.186 26.612 1.00 93.12 189 ILE A CA 1
ATOM 1484 C C . ILE A 1 189 ? -14.238 -13.553 25.218 1.00 93.12 189 ILE A C 1
ATOM 1486 O O . ILE A 1 189 ? -13.265 -12.993 24.718 1.00 93.12 189 ILE A O 1
ATOM 1490 N N . ARG A 1 190 ? -15.384 -13.685 24.539 1.00 93.81 190 ARG A N 1
ATOM 1491 C CA . ARG A 1 190 ? -15.622 -13.015 23.254 1.00 93.81 190 ARG A CA 1
ATOM 1492 C C . ARG A 1 190 ? -15.985 -11.540 23.418 1.00 93.81 190 ARG A C 1
ATOM 1494 O O . ARG A 1 190 ? -15.764 -10.772 22.485 1.00 93.81 190 ARG A O 1
ATOM 1501 N N . TYR A 1 191 ? -16.524 -11.177 24.583 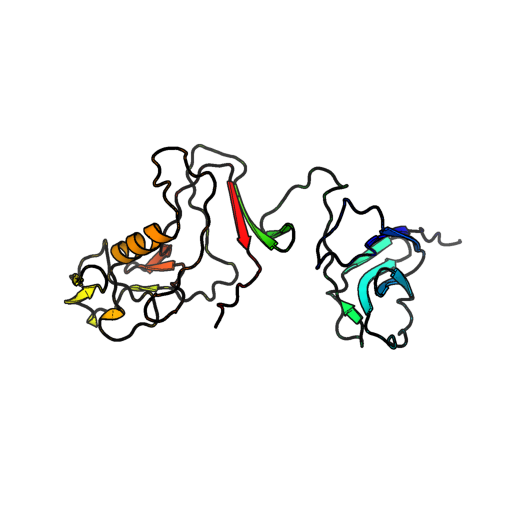1.00 94.12 191 TYR A N 1
ATOM 1502 C CA . TYR A 1 191 ? -17.049 -9.850 24.862 1.00 94.12 191 TYR A CA 1
ATOM 1503 C C . TYR A 1 191 ? -15.972 -8.956 25.474 1.00 94.12 191 TYR A C 1
ATOM 1505 O O . TYR A 1 191 ? -15.211 -9.351 26.362 1.00 94.12 191 TYR A O 1
ATOM 1513 N N . VAL A 1 192 ? -15.885 -7.734 24.966 1.00 94.44 192 VAL A N 1
ATOM 1514 C CA . VAL A 1 192 ? -14.952 -6.713 25.436 1.00 94.44 192 VAL A CA 1
ATOM 1515 C C . VAL A 1 192 ? -15.588 -5.343 25.263 1.00 94.44 192 VAL A C 1
ATOM 1517 O O . VAL A 1 192 ? -16.245 -5.122 24.252 1.00 94.44 192 VAL A O 1
ATOM 1520 N N . HIS A 1 193 ? -15.407 -4.432 26.217 1.00 93.69 193 HIS A N 1
ATOM 1521 C CA . HIS A 1 193 ? -15.824 -3.042 26.031 1.00 93.69 193 HIS A CA 1
ATOM 1522 C C . HIS A 1 193 ? -15.014 -2.402 24.900 1.00 93.69 193 HIS A C 1
ATOM 1524 O O . HIS A 1 193 ? -13.802 -2.645 24.782 1.00 93.69 193 HIS A O 1
ATOM 1530 N N . LEU A 1 194 ? -15.664 -1.582 24.078 1.00 93.12 194 LEU A N 1
ATOM 1531 C CA . LEU A 1 194 ? -15.022 -0.876 22.973 1.00 93.12 194 LEU A CA 1
ATOM 1532 C C . LEU A 1 194 ? -13.836 -0.022 23.462 1.00 93.12 194 LEU A C 1
ATOM 1534 O O . LEU A 1 194 ? -12.749 -0.083 22.882 1.00 93.12 194 LEU A O 1
ATOM 1538 N N . GLY A 1 195 ? -14.006 0.710 24.559 1.00 92.50 195 GLY A N 1
ATOM 1539 C CA . GLY A 1 195 ? -13.003 1.536 25.223 1.00 92.50 195 GLY A CA 1
ATOM 1540 C C . GLY A 1 195 ? -11.843 0.719 25.786 1.00 92.50 195 GLY A C 1
ATOM 1541 O O . GLY A 1 195 ? -10.678 1.047 25.545 1.00 92.50 195 GLY A O 1
ATOM 1542 N N . CYS A 1 196 ? -12.133 -0.407 26.446 1.00 93.06 196 CYS A N 1
ATOM 1543 C CA . CYS A 1 196 ? -11.098 -1.320 26.945 1.00 93.06 196 CYS A CA 1
ATOM 1544 C C . CYS A 1 196 ? -10.226 -1.870 25.806 1.00 93.06 196 CYS A C 1
ATOM 1546 O O . CYS A 1 196 ? -8.998 -1.911 25.920 1.00 93.06 196 CYS A O 1
ATOM 1548 N N . LEU A 1 197 ? -10.845 -2.281 24.693 1.00 92.62 197 LEU A N 1
ATOM 1549 C CA . LEU A 1 197 ? -10.105 -2.784 23.539 1.00 92.62 197 LEU A CA 1
ATOM 1550 C C . LEU A 1 197 ? -9.304 -1.673 22.848 1.00 92.62 197 LEU A C 1
ATOM 1552 O O . LEU A 1 197 ? -8.151 -1.900 22.482 1.00 92.62 197 LEU A O 1
ATOM 1556 N N . ARG A 1 198 ? -9.875 -0.469 22.710 1.00 90.94 198 ARG A N 1
ATOM 1557 C CA . ARG A 1 198 ? -9.175 0.715 22.186 1.00 90.94 198 ARG A CA 1
ATOM 1558 C C . ARG A 1 198 ? -7.913 1.013 22.982 1.00 90.94 198 ARG A C 1
ATOM 1560 O O . ARG A 1 198 ? -6.845 1.104 22.383 1.00 90.94 198 ARG A O 1
ATOM 1567 N N . HIS A 1 199 ? -8.018 1.083 24.307 1.00 89.06 199 HIS A N 1
ATOM 1568 C CA . HIS A 1 199 ? -6.879 1.332 25.188 1.00 89.06 199 HIS A CA 1
ATOM 1569 C C . HIS A 1 199 ? -5.789 0.257 25.036 1.00 89.06 199 HIS A C 1
ATOM 1571 O O . HIS A 1 199 ? -4.609 0.571 24.868 1.00 89.06 199 HIS A O 1
ATOM 1577 N N . TRP A 1 200 ? -6.189 -1.018 25.004 1.00 88.44 200 TRP A N 1
ATOM 1578 C CA . TRP A 1 200 ? -5.275 -2.146 24.808 1.00 88.44 200 TRP A CA 1
ATOM 1579 C C . TRP A 1 200 ? -4.515 -2.084 23.477 1.00 88.44 200 TRP A C 1
ATOM 1581 O O . TRP A 1 200 ? -3.308 -2.326 23.425 1.00 88.44 200 TRP A O 1
ATOM 1591 N N . ILE A 1 201 ? -5.219 -1.764 22.390 1.00 86.38 201 ILE A N 1
ATOM 1592 C CA . ILE A 1 201 ? -4.638 -1.681 21.050 1.00 86.38 201 ILE A CA 1
ATOM 1593 C C . ILE A 1 201 ? -3.759 -0.428 20.910 1.00 86.38 201 ILE A C 1
ATOM 1595 O O . ILE A 1 201 ? -2.653 -0.526 20.379 1.00 86.38 201 ILE A O 1
ATOM 1599 N N . GLN A 1 202 ? -4.196 0.732 21.411 1.00 81.88 202 GLN A N 1
ATOM 1600 C CA . GLN A 1 202 ? -3.429 1.985 21.353 1.00 81.88 202 GLN A CA 1
ATOM 1601 C C . GLN A 1 202 ? -2.051 1.847 22.005 1.00 81.88 202 GLN A C 1
ATOM 1603 O O . GLN A 1 202 ? -1.060 2.276 21.414 1.00 81.88 202 GLN A O 1
ATOM 1608 N N . GLY A 1 203 ? -1.962 1.158 23.149 1.00 74.62 203 GLY A N 1
ATOM 1609 C CA . GLY A 1 203 ? -0.685 0.869 23.810 1.00 74.62 203 GLY A CA 1
ATOM 1610 C C . GLY A 1 203 ? 0.296 0.036 22.970 1.00 74.62 203 GLY A C 1
ATOM 1611 O O . GLY A 1 203 ? 1.488 0.022 23.259 1.00 74.62 203 GLY A O 1
ATOM 1612 N N . ARG A 1 204 ? -0.177 -0.643 21.914 1.00 76.88 204 ARG A N 1
ATOM 1613 C CA . ARG A 1 204 ? 0.639 -1.475 21.009 1.00 76.88 204 ARG A CA 1
ATOM 1614 C C . ARG A 1 204 ? 0.917 -0.841 19.648 1.00 76.88 204 ARG A C 1
ATOM 1616 O O . ARG A 1 204 ? 1.853 -1.263 18.976 1.00 76.88 204 ARG A O 1
ATOM 1623 N N . LEU A 1 205 ? 0.100 0.118 19.217 1.00 70.94 205 LEU A N 1
ATOM 1624 C CA . LEU A 1 205 ? 0.203 0.727 17.888 1.00 70.94 205 LEU A CA 1
ATOM 1625 C C . LEU A 1 205 ? 1.180 1.911 17.821 1.00 70.94 205 LEU A C 1
ATOM 1627 O O . LEU A 1 205 ? 1.305 2.514 16.761 1.00 70.94 205 LEU A O 1
ATOM 1631 N N . PHE A 1 206 ? 1.866 2.245 18.923 1.00 65.06 206 PHE A N 1
ATOM 1632 C CA . PHE A 1 206 ? 2.764 3.409 19.015 1.00 65.06 206 PHE A CA 1
ATOM 1633 C C . PHE A 1 206 ? 2.108 4.706 18.495 1.00 65.06 206 PHE A C 1
ATOM 1635 O O . PHE A 1 206 ? 2.770 5.564 17.921 1.00 65.06 206 PHE A O 1
ATOM 1642 N N . LEU A 1 207 ? 0.786 4.840 18.670 1.00 66.62 207 LEU A N 1
ATOM 1643 C CA . LEU A 1 207 ? 0.021 6.011 18.215 1.00 66.62 207 LEU A CA 1
ATOM 1644 C C . LEU A 1 207 ? 0.173 7.216 19.151 1.00 66.62 207 LEU A C 1
ATOM 1646 O O . LEU A 1 207 ? -0.296 8.300 18.821 1.00 66.62 207 LEU A O 1
ATOM 1650 N N . GLY A 1 208 ? 0.811 7.027 20.308 1.00 54.03 208 GLY A N 1
ATOM 1651 C CA . GLY A 1 208 ? 1.167 8.085 21.244 1.00 54.03 208 GLY A CA 1
ATOM 1652 C C . GLY A 1 208 ? 2.680 8.233 21.321 1.00 54.03 208 GLY A C 1
ATOM 1653 O O . GLY A 1 208 ? 3.388 7.247 21.533 1.00 54.03 208 GLY A O 1
ATOM 1654 N N . GLY A 1 209 ? 3.171 9.464 21.171 1.00 51.22 209 GLY A N 1
ATOM 1655 C CA . GLY A 1 209 ? 4.509 9.831 21.621 1.00 51.22 209 GLY A CA 1
ATOM 1656 C C . GLY A 1 209 ? 4.547 9.717 23.142 1.00 51.22 209 GLY A C 1
ATOM 1657 O O . GLY A 1 209 ? 4.166 10.646 23.846 1.00 51.22 209 GLY A O 1
ATOM 1658 N N . ASN A 1 210 ? 4.965 8.564 23.660 1.00 44.59 210 ASN A N 1
ATOM 1659 C CA . ASN A 1 210 ? 5.049 8.312 25.102 1.00 44.59 210 ASN A CA 1
ATOM 1660 C C . ASN A 1 210 ? 6.237 9.029 25.772 1.00 44.59 210 ASN A C 1
ATOM 1662 O O . ASN A 1 210 ? 6.512 8.810 26.950 1.00 44.59 210 ASN A O 1
ATOM 1666 N N . ASP A 1 211 ? 6.918 9.916 25.047 1.00 44.59 211 ASP A N 1
ATOM 1667 C CA . ASP A 1 211 ? 8.257 10.368 25.405 1.00 44.59 211 ASP A CA 1
ATOM 1668 C C . ASP A 1 211 ? 8.286 11.856 25.793 1.00 44.59 211 ASP A C 1
ATOM 1670 O O . ASP A 1 211 ? 9.356 12.404 26.041 1.00 44.59 211 ASP A O 1
ATOM 1674 N N . GLY A 1 212 ? 7.135 12.547 25.841 1.00 45.19 212 GLY A N 1
ATOM 1675 C CA . GLY A 1 212 ? 7.037 13.959 26.265 1.00 45.19 212 GLY A CA 1
ATOM 1676 C C . GLY A 1 212 ? 7.834 14.959 25.408 1.00 45.19 212 GLY A C 1
ATOM 1677 O O . GLY A 1 212 ? 7.832 16.163 25.673 1.00 45.19 212 GLY A O 1
ATOM 1678 N N . HIS A 1 213 ? 8.502 14.480 24.363 1.00 44.16 213 HIS A N 1
ATOM 1679 C CA . HIS A 1 213 ? 9.301 15.245 23.432 1.00 44.16 213 HIS A CA 1
ATOM 1680 C C . HIS A 1 213 ? 9.049 14.725 22.024 1.00 44.16 213 HIS A C 1
ATOM 1682 O O . HIS A 1 213 ? 9.215 13.542 21.753 1.00 44.16 213 HIS A O 1
ATOM 1688 N N . THR A 1 214 ? 8.697 15.663 21.144 1.00 47.03 214 THR A N 1
ATOM 1689 C CA . THR A 1 214 ? 8.392 15.523 19.712 1.00 47.03 214 THR A CA 1
ATOM 1690 C C . THR A 1 214 ? 7.015 14.938 19.390 1.00 47.03 214 THR A C 1
ATOM 1692 O O . THR A 1 214 ? 6.728 13.777 19.662 1.00 47.03 214 THR A O 1
ATOM 1695 N N . ASP A 1 215 ? 6.159 15.773 18.788 1.00 55.88 215 ASP A N 1
ATOM 1696 C CA . ASP A 1 215 ? 4.974 15.322 18.058 1.00 55.88 215 ASP A CA 1
ATOM 1697 C C . ASP A 1 215 ? 5.411 14.246 17.050 1.00 55.88 215 ASP A C 1
ATOM 1699 O O . ASP A 1 215 ? 6.277 14.519 16.209 1.00 55.88 215 ASP A O 1
ATOM 1703 N N . PRO A 1 216 ? 4.875 13.015 17.111 1.00 61.53 216 PRO A N 1
ATOM 1704 C CA . PRO A 1 216 ? 5.242 11.991 16.150 1.00 61.53 216 PRO A CA 1
ATOM 1705 C C . PRO A 1 216 ? 4.743 12.401 14.758 1.00 61.53 216 PRO A C 1
ATOM 1707 O O . PRO A 1 216 ? 3.566 12.291 14.430 1.00 61.53 216 PRO A O 1
ATOM 1710 N N . HIS A 1 217 ? 5.661 12.847 13.899 1.00 68.75 217 HIS A N 1
ATOM 1711 C CA . HIS A 1 217 ? 5.387 13.157 12.489 1.00 68.75 217 HIS A CA 1
ATOM 1712 C C . HIS A 1 217 ? 5.221 11.898 11.616 1.00 68.75 217 HIS A C 1
ATOM 1714 O O . HIS A 1 217 ? 5.136 11.980 10.392 1.00 68.75 217 HIS A O 1
ATOM 1720 N N . THR A 1 218 ? 5.240 10.701 12.206 1.00 77.56 218 THR A N 1
ATOM 1721 C CA . THR A 1 218 ? 5.107 9.432 11.487 1.00 77.56 218 THR A CA 1
ATOM 1722 C C . THR A 1 218 ? 4.364 8.425 12.347 1.00 77.56 218 THR A C 1
ATOM 1724 O O . THR A 1 218 ? 4.778 8.129 13.464 1.00 77.56 218 THR A O 1
ATOM 1727 N N . TYR A 1 219 ? 3.300 7.853 11.788 1.00 78.94 219 TYR A N 1
ATOM 1728 C CA . TYR A 1 219 ? 2.509 6.807 12.422 1.00 78.94 219 TYR A CA 1
ATOM 1729 C C . TYR A 1 219 ? 2.646 5.514 11.630 1.00 78.94 219 TYR A C 1
ATOM 1731 O O . TYR A 1 219 ? 2.481 5.501 10.409 1.00 78.94 219 TYR A O 1
ATOM 1739 N N . LEU A 1 220 ? 2.920 4.411 12.325 1.00 78.94 220 LEU A N 1
ATOM 1740 C CA . LEU A 1 220 ? 2.920 3.083 11.727 1.00 78.94 220 LEU A CA 1
ATOM 1741 C C . LEU A 1 220 ? 1.707 2.307 12.226 1.00 78.94 220 LEU A C 1
ATOM 1743 O O . LEU A 1 220 ? 1.731 1.710 13.298 1.00 78.94 220 LEU A O 1
ATOM 1747 N N . PHE A 1 221 ? 0.658 2.273 11.413 1.00 80.94 221 PHE A N 1
ATOM 1748 C CA . PHE A 1 221 ? -0.509 1.461 11.713 1.00 80.94 221 PHE A CA 1
ATOM 1749 C C . PHE A 1 221 ? -0.319 0.027 11.206 1.00 80.94 221 PHE A C 1
ATOM 1751 O O . PHE A 1 221 ? 0.068 -0.205 10.059 1.00 80.94 221 PHE A O 1
ATOM 1758 N N . ARG A 1 222 ? -0.621 -0.954 12.059 1.00 80.50 222 ARG A N 1
ATOM 1759 C CA . ARG A 1 222 ? -0.692 -2.372 11.692 1.00 80.50 222 ARG A CA 1
ATOM 1760 C C . ARG A 1 222 ? -1.964 -2.961 12.273 1.00 80.50 222 ARG A C 1
ATOM 1762 O O . ARG A 1 222 ? -2.232 -2.784 13.455 1.00 80.50 222 ARG A O 1
ATOM 1769 N N . GLN A 1 223 ? -2.718 -3.702 11.470 1.00 80.75 223 GLN A N 1
ATOM 1770 C CA . GLN A 1 223 ? -3.865 -4.435 11.991 1.00 80.75 223 GLN A CA 1
ATOM 1771 C C . GLN A 1 223 ? -3.374 -5.468 13.016 1.00 80.75 223 GLN A C 1
ATOM 1773 O O . GLN A 1 223 ? -2.551 -6.328 12.697 1.00 80.75 223 GLN A O 1
ATOM 1778 N N . LEU A 1 224 ? -3.841 -5.357 14.260 1.00 85.38 224 LEU A N 1
ATOM 1779 C CA . LEU A 1 224 ? -3.474 -6.296 15.316 1.00 85.38 224 LEU A CA 1
ATOM 1780 C C . LEU A 1 224 ? -4.313 -7.569 15.229 1.00 85.38 224 LEU A C 1
ATOM 1782 O O . LEU A 1 224 ? -5.468 -7.553 14.803 1.00 85.38 224 LEU A O 1
ATOM 1786 N N . THR A 1 225 ? -3.736 -8.667 15.699 1.00 90.38 225 THR A N 1
ATOM 1787 C CA . THR A 1 225 ? -4.425 -9.943 15.880 1.00 90.38 225 THR A CA 1
ATOM 1788 C C . THR A 1 225 ? -4.778 -10.156 17.343 1.00 90.38 225 THR A C 1
ATOM 1790 O O . THR A 1 225 ? -4.066 -9.716 18.250 1.00 90.38 225 THR A O 1
ATOM 1793 N N . CYS A 1 226 ? -5.894 -10.840 17.582 1.00 91.69 226 CYS A N 1
ATOM 1794 C CA . CYS A 1 226 ? -6.279 -11.257 18.917 1.00 91.69 226 CYS A CA 1
ATOM 1795 C C . CYS A 1 226 ? -5.233 -12.210 19.504 1.00 91.69 226 CYS A C 1
ATOM 1797 O O . CYS A 1 226 ? -4.879 -13.219 18.902 1.00 91.69 226 CYS A O 1
ATOM 1799 N N . GLU A 1 227 ? -4.774 -11.924 20.715 1.00 91.19 227 GLU A N 1
ATOM 1800 C CA . GLU A 1 227 ? -3.786 -12.728 21.432 1.00 91.19 227 GLU A CA 1
ATOM 1801 C C . GLU A 1 227 ? -4.284 -14.131 21.819 1.00 91.19 227 GLU A C 1
ATOM 1803 O O . GLU A 1 227 ? -3.469 -15.023 22.039 1.00 91.19 227 GLU A O 1
ATOM 1808 N N . LEU A 1 228 ? -5.604 -14.339 21.858 1.00 92.75 228 LEU A N 1
ATOM 1809 C CA . LEU A 1 228 ? -6.220 -15.619 22.218 1.00 92.75 228 LEU A CA 1
ATOM 1810 C C . LEU A 1 228 ? -6.555 -16.462 20.983 1.00 92.75 228 LEU A C 1
ATOM 1812 O O . LEU A 1 228 ? -6.127 -17.607 20.880 1.00 92.75 228 LEU A O 1
ATOM 1816 N N . CYS A 1 229 ? -7.310 -15.900 20.033 1.00 93.69 229 CYS A N 1
ATOM 1817 C CA . CYS A 1 229 ? -7.802 -16.641 18.865 1.00 93.69 229 CYS A CA 1
ATOM 1818 C C . CYS A 1 229 ? -7.047 -16.350 17.561 1.00 93.69 229 CYS A C 1
ATOM 1820 O O . CYS A 1 229 ? -7.411 -16.895 16.522 1.00 93.69 229 CYS A O 1
ATOM 1822 N N . ARG A 1 230 ? -6.038 -15.465 17.581 1.00 92.25 230 ARG A N 1
ATOM 1823 C CA . ARG A 1 230 ? -5.210 -15.054 16.427 1.00 92.25 230 ARG A CA 1
ATOM 1824 C C . ARG A 1 230 ? -5.950 -14.395 15.260 1.00 92.25 230 ARG A C 1
ATOM 1826 O O . ARG A 1 230 ? -5.309 -13.962 14.310 1.00 92.25 230 ARG A O 1
ATOM 1833 N N . THR A 1 231 ? -7.269 -14.237 15.348 1.00 92.06 231 THR A N 1
ATOM 1834 C CA . THR A 1 231 ? -8.065 -13.518 14.344 1.00 92.06 231 THR A CA 1
ATOM 1835 C C . THR A 1 231 ? -7.686 -12.038 14.340 1.00 92.06 231 THR A C 1
ATOM 1837 O O . THR A 1 231 ? -7.618 -11.425 15.408 1.00 92.06 231 THR A O 1
ATOM 1840 N N . SER A 1 232 ? -7.444 -11.463 13.161 1.00 90.56 232 SER A N 1
ATOM 1841 C CA . SER A 1 232 ? -7.237 -10.019 13.001 1.00 90.56 232 SER A CA 1
ATOM 1842 C C . SER A 1 232 ? -8.451 -9.245 13.500 1.00 90.56 232 SER A C 1
ATOM 1844 O O . SER A 1 232 ? -9.582 -9.564 13.134 1.00 90.56 232 SER A O 1
ATOM 1846 N N . TYR A 1 233 ? -8.222 -8.223 14.320 1.00 90.62 233 TYR A N 1
ATOM 1847 C CA . TYR A 1 233 ? -9.301 -7.346 14.751 1.00 90.62 233 TYR A CA 1
ATOM 1848 C C . TYR A 1 233 ? -9.860 -6.568 13.550 1.00 90.62 233 TYR A C 1
ATOM 1850 O O . TYR A 1 233 ? -9.074 -6.072 12.738 1.00 90.62 233 TYR A O 1
ATOM 1858 N N . PRO A 1 234 ? -11.188 -6.429 13.424 1.00 89.44 234 PRO A N 1
ATOM 1859 C CA . PRO A 1 234 ? -11.831 -5.527 12.477 1.00 89.44 234 PRO A CA 1
ATOM 1860 C C . PRO A 1 234 ? -11.252 -4.113 12.492 1.00 89.44 234 PRO A C 1
ATOM 1862 O O . PRO A 1 234 ? -10.851 -3.602 13.533 1.00 89.44 234 PRO A O 1
ATOM 1865 N N . MET A 1 235 ? -11.270 -3.447 11.339 1.00 86.44 235 MET A N 1
ATOM 1866 C CA . MET A 1 235 ? -10.889 -2.031 11.249 1.00 86.44 235 MET A CA 1
ATOM 1867 C C . MET A 1 235 ? -11.978 -1.105 11.789 1.00 86.44 235 MET A C 1
ATOM 1869 O O . MET A 1 235 ? -11.682 -0.015 12.270 1.00 86.44 235 MET A O 1
ATOM 1873 N N . ASN A 1 236 ? -13.230 -1.558 11.724 1.00 89.12 236 ASN A N 1
ATOM 1874 C CA . ASN A 1 236 ? -14.409 -0.783 12.074 1.00 89.12 236 ASN A CA 1
ATOM 1875 C C . ASN A 1 236 ? -15.321 -1.564 13.025 1.00 89.12 236 ASN A C 1
ATOM 1877 O O . ASN A 1 236 ? -15.273 -2.797 13.083 1.00 89.12 236 ASN A O 1
ATOM 1881 N N . VAL A 1 237 ? -16.179 -0.827 13.722 1.00 90.94 237 VAL A N 1
ATOM 1882 C CA . VAL A 1 237 ? -17.248 -1.325 14.585 1.00 90.94 237 VAL A CA 1
ATOM 1883 C C . VAL A 1 237 ? -18.563 -0.636 14.223 1.00 90.94 237 VAL A C 1
ATOM 1885 O O . VAL A 1 237 ? -18.576 0.572 13.987 1.00 90.94 237 VAL A O 1
ATOM 1888 N N . VAL A 1 238 ? -19.653 -1.403 14.166 1.00 91.75 238 VAL A N 1
ATOM 1889 C CA . VAL A 1 238 ? -21.023 -0.873 14.065 1.00 91.75 238 VAL A CA 1
ATOM 1890 C C . VAL A 1 238 ? -21.571 -0.684 15.475 1.00 91.75 238 VAL A C 1
ATOM 1892 O O . VAL A 1 238 ? -21.601 -1.647 16.246 1.00 91.75 238 VAL A O 1
ATOM 1895 N N . LEU A 1 239 ? -21.974 0.546 15.786 1.00 89.62 239 LEU A N 1
ATOM 1896 C CA . LEU A 1 239 ? -22.558 0.967 17.058 1.00 89.62 239 LEU A CA 1
ATOM 1897 C C . LEU A 1 239 ? -24.079 0.696 17.102 1.00 89.62 239 LEU A C 1
ATOM 1899 O O . LEU A 1 239 ? -24.676 0.404 16.059 1.00 89.62 239 LEU A O 1
ATOM 1903 N N . PRO A 1 240 ? -24.728 0.776 18.285 1.00 85.12 240 PRO A N 1
ATOM 1904 C CA . PRO A 1 240 ? -26.156 0.469 18.434 1.00 85.12 240 PRO A CA 1
ATOM 1905 C C . PRO A 1 240 ? -27.076 1.377 17.605 1.00 85.12 240 PRO A C 1
ATOM 1907 O O . PRO A 1 240 ? -28.123 0.934 17.138 1.00 85.12 240 PRO A O 1
ATOM 1910 N N . ASP A 1 241 ? -26.657 2.621 17.370 1.00 87.44 241 ASP A N 1
ATOM 1911 C CA . ASP A 1 241 ? -27.347 3.607 16.529 1.00 87.44 241 ASP A CA 1
ATOM 1912 C C . ASP A 1 241 ? -27.226 3.323 15.014 1.00 87.44 241 ASP A C 1
ATOM 1914 O O . ASP A 1 241 ? -27.791 4.041 14.188 1.00 87.44 241 ASP A O 1
ATOM 1918 N N . GLY A 1 242 ? -26.494 2.270 14.633 1.00 86.75 242 GLY A N 1
ATOM 1919 C CA . GLY A 1 242 ? -26.217 1.893 13.248 1.00 86.75 242 GLY A CA 1
ATOM 1920 C C . GLY A 1 242 ? -25.046 2.648 12.616 1.00 86.75 242 GLY A C 1
ATOM 1921 O O . GLY A 1 242 ? -24.677 2.350 11.475 1.00 86.75 242 GLY A O 1
ATOM 1922 N N . SER A 1 243 ? -24.427 3.591 13.329 1.00 89.69 243 SER A N 1
ATOM 1923 C CA . SER A 1 243 ? -23.235 4.283 12.851 1.00 89.69 243 SER A CA 1
ATOM 1924 C C . SER A 1 243 ? -22.026 3.341 12.840 1.00 89.69 243 SER A C 1
ATOM 1926 O O . SER A 1 243 ? -21.911 2.406 13.633 1.00 89.69 243 SER A O 1
ATOM 1928 N N . THR A 1 244 ? -21.112 3.552 11.893 1.00 89.94 244 THR A N 1
ATOM 1929 C CA . THR A 1 244 ? -19.863 2.785 11.799 1.00 89.94 244 THR A CA 1
ATOM 1930 C C . THR A 1 244 ? -18.696 3.689 12.161 1.00 89.94 244 THR A C 1
ATOM 1932 O O . THR A 1 244 ? -18.549 4.767 11.591 1.00 89.94 244 THR A O 1
ATOM 1935 N N . THR A 1 245 ? -17.844 3.245 13.083 1.00 87.88 245 THR A N 1
ATOM 1936 C CA . THR A 1 245 ? -16.650 3.991 13.505 1.00 87.88 245 THR A CA 1
ATOM 1937 C C . THR A 1 245 ? -15.402 3.117 13.437 1.00 87.88 245 THR A C 1
ATOM 1939 O O . THR A 1 245 ? -15.494 1.890 13.452 1.00 87.88 245 THR A O 1
ATOM 1942 N N . GLN A 1 246 ? -14.218 3.733 13.370 1.00 87.38 246 GLN A N 1
ATOM 1943 C CA . GLN A 1 246 ? -12.956 2.994 13.451 1.00 87.38 246 GLN A CA 1
ATOM 1944 C C . GLN A 1 246 ? -12.848 2.292 14.813 1.00 87.38 246 GLN A C 1
ATOM 1946 O O . GLN A 1 246 ? -13.098 2.899 15.864 1.00 87.38 246 GLN A O 1
ATOM 1951 N N . LEU A 1 247 ? -12.441 1.017 14.797 1.00 88.62 247 LEU A N 1
ATOM 1952 C CA . LEU A 1 247 ? -12.239 0.239 16.018 1.00 88.62 247 LEU A CA 1
ATOM 1953 C C . LEU A 1 247 ? -11.222 0.949 16.910 1.00 88.62 247 LEU A C 1
ATOM 1955 O O . LEU A 1 247 ? -11.507 1.205 18.076 1.00 88.62 247 LEU A O 1
ATOM 1959 N N . VAL A 1 248 ? -10.086 1.343 16.331 1.00 86.12 248 VAL A N 1
ATOM 1960 C CA . VAL A 1 248 ? -9.125 2.254 16.952 1.00 86.12 248 VAL A CA 1
ATOM 1961 C C . VAL A 1 248 ? -8.986 3.488 16.074 1.00 86.12 248 VAL A C 1
ATOM 1963 O O . VAL A 1 248 ? -8.486 3.365 14.956 1.00 86.12 248 VAL A O 1
ATOM 1966 N N . PRO A 1 249 ? -9.441 4.660 16.548 1.00 82.44 249 PRO A N 1
ATOM 1967 C CA . PRO A 1 249 ? -9.327 5.881 15.776 1.00 82.44 249 PRO A CA 1
ATOM 1968 C C . PRO A 1 249 ? -7.863 6.301 15.659 1.00 82.44 249 PRO A C 1
ATOM 1970 O O . PRO A 1 249 ? -7.131 6.308 16.653 1.00 82.44 249 PRO A O 1
ATOM 1973 N N . MET A 1 250 ? -7.451 6.678 14.450 1.00 81.19 250 MET A N 1
ATOM 1974 C CA . MET A 1 250 ? -6.163 7.342 14.258 1.00 81.19 250 MET A CA 1
ATOM 1975 C C . MET A 1 250 ? -6.158 8.734 14.904 1.00 81.19 250 MET A C 1
ATOM 1977 O O . MET A 1 250 ? -7.215 9.374 14.970 1.00 81.19 250 MET A O 1
ATOM 1981 N N . PRO A 1 251 ? -4.989 9.228 15.353 1.00 81.62 251 PRO A N 1
ATOM 1982 C CA . PRO A 1 251 ? -4.842 10.619 15.756 1.00 81.62 251 PRO A CA 1
ATOM 1983 C C . PRO A 1 251 ? -5.268 11.552 14.623 1.00 81.62 251 PRO A C 1
ATOM 1985 O O . PRO A 1 251 ? -4.975 11.307 13.447 1.00 81.62 251 PRO A O 1
ATOM 1988 N N . GLU A 1 252 ? -5.977 12.619 14.967 1.00 84.88 252 GLU A N 1
ATOM 1989 C CA . GLU A 1 252 ? -6.310 13.643 13.985 1.00 84.88 252 GLU A CA 1
ATOM 1990 C C . GLU A 1 252 ? -5.020 14.343 13.554 1.00 84.88 252 GLU A C 1
ATOM 1992 O O . GLU A 1 252 ? -4.186 14.706 14.383 1.00 84.88 252 GLU A O 1
ATOM 1997 N N . THR A 1 253 ? -4.814 14.460 12.245 1.00 83.62 253 THR A N 1
ATOM 1998 C CA . THR A 1 253 ? -3.534 14.866 11.664 1.00 83.62 253 THR A CA 1
ATOM 1999 C C . THR A 1 253 ? -3.717 16.148 10.860 1.00 83.62 253 THR A C 1
ATOM 2001 O O . THR A 1 253 ? -4.655 16.271 10.070 1.00 83.62 253 THR A O 1
ATOM 2004 N N . LYS A 1 254 ? -2.817 17.114 11.072 1.00 84.56 254 LYS A N 1
ATOM 2005 C CA . LYS A 1 254 ? -2.782 18.377 10.328 1.00 84.56 254 LYS A CA 1
ATOM 2006 C C . LYS A 1 254 ? -2.032 18.198 9.008 1.00 84.56 254 LYS A C 1
ATOM 2008 O O . LYS A 1 254 ? -1.000 17.530 8.974 1.00 84.56 254 LYS A O 1
ATOM 2013 N N . ALA A 1 255 ? -2.524 18.824 7.941 1.00 86.94 255 ALA A N 1
ATOM 2014 C CA . ALA A 1 255 ? -1.794 18.933 6.680 1.00 86.94 255 ALA A CA 1
ATOM 2015 C C . ALA A 1 255 ? -0.418 19.633 6.860 1.00 86.94 255 ALA A C 1
ATOM 2017 O O . ALA A 1 255 ? -0.294 20.515 7.717 1.00 86.94 255 ALA A O 1
ATOM 2018 N N . PRO A 1 256 ? 0.600 19.305 6.042 1.00 88.88 256 PRO A N 1
ATOM 2019 C CA . PRO A 1 256 ? 0.576 18.286 4.999 1.00 88.88 256 PRO A CA 1
ATOM 2020 C C . PRO A 1 256 ? 0.878 16.883 5.544 1.00 88.88 256 PRO A C 1
ATOM 2022 O O . PRO A 1 256 ? 1.788 16.697 6.351 1.00 88.88 256 PRO A O 1
ATOM 2025 N N . TYR A 1 257 ? 0.157 15.874 5.057 1.00 87.88 257 TYR A N 1
ATOM 2026 C CA . TYR A 1 257 ? 0.462 14.471 5.348 1.00 87.88 257 TYR A CA 1
ATOM 2027 C C . TYR A 1 257 ? 0.121 13.548 4.176 1.00 87.88 257 TYR A C 1
ATOM 2029 O O . TYR A 1 257 ? -0.666 13.875 3.288 1.00 87.88 257 TYR A O 1
ATOM 2037 N N . LEU A 1 258 ? 0.727 12.362 4.190 1.00 90.00 258 LEU A N 1
ATOM 2038 C CA . LEU A 1 258 ? 0.535 11.311 3.197 1.00 90.00 258 LEU A CA 1
ATOM 2039 C C . LEU A 1 258 ? 0.324 9.980 3.919 1.00 90.00 258 LEU A C 1
ATOM 2041 O O . LEU A 1 258 ? 1.119 9.598 4.778 1.00 90.00 258 LEU A O 1
ATOM 2045 N N . VAL A 1 259 ? -0.728 9.257 3.537 1.00 90.19 259 VAL A N 1
ATOM 2046 C CA . VAL A 1 259 ? -0.995 7.896 4.013 1.00 90.19 259 VAL A CA 1
ATOM 2047 C C . VAL A 1 259 ? -0.524 6.899 2.960 1.00 90.19 259 VAL A C 1
ATOM 2049 O O . VAL A 1 259 ? -0.965 6.929 1.808 1.00 90.19 259 VAL A O 1
ATOM 2052 N N 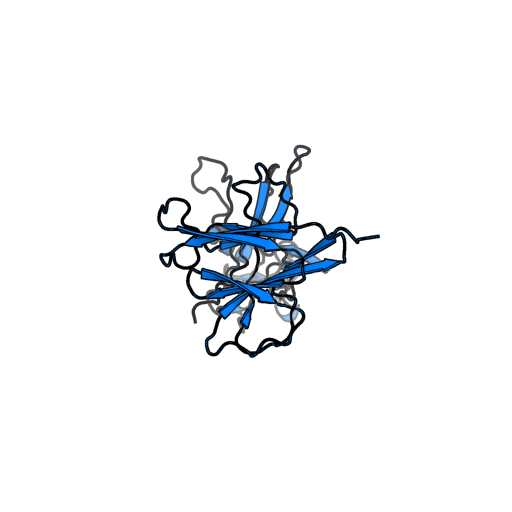. LEU A 1 260 ? 0.368 5.995 3.366 1.00 90.88 260 LEU A N 1
ATOM 2053 C CA . LEU A 1 260 ? 0.903 4.932 2.519 1.00 90.88 260 LEU A CA 1
ATOM 2054 C C . LEU A 1 260 ? 0.447 3.566 3.028 1.00 90.88 260 LEU A C 1
ATOM 2056 O O . LEU A 1 260 ? 0.676 3.211 4.182 1.00 90.88 260 LEU A O 1
ATOM 2060 N N . GLU A 1 261 ? -0.149 2.774 2.144 1.00 89.50 261 GLU A N 1
ATOM 2061 C CA . GLU A 1 261 ? -0.520 1.386 2.417 1.00 89.50 261 GLU A CA 1
ATOM 2062 C C . GLU A 1 261 ? 0.529 0.444 1.831 1.00 89.50 261 GLU A C 1
ATOM 2064 O O . GLU A 1 261 ? 0.842 0.501 0.640 1.00 89.50 261 GLU A O 1
ATOM 2069 N N . ASN A 1 262 ? 1.057 -0.463 2.652 1.00 89.00 262 ASN A N 1
ATOM 2070 C CA . ASN A 1 262 ? 1.939 -1.510 2.156 1.00 89.00 262 ASN A CA 1
ATOM 2071 C C . ASN A 1 262 ? 1.133 -2.581 1.409 1.00 89.00 262 ASN A C 1
ATOM 2073 O O . ASN A 1 262 ? 0.333 -3.300 2.000 1.00 89.00 262 ASN A O 1
ATOM 2077 N N . MET A 1 263 ? 1.394 -2.709 0.109 1.00 83.50 263 MET A N 1
ATOM 2078 C CA . MET A 1 263 ? 0.747 -3.674 -0.783 1.00 83.50 263 MET A CA 1
ATOM 2079 C C . MET A 1 263 ? 1.294 -5.094 -0.642 1.00 83.50 263 MET A C 1
ATOM 2081 O O . MET A 1 263 ? 0.724 -6.037 -1.194 1.00 83.50 263 MET A O 1
ATOM 2085 N N . MET A 1 264 ? 2.433 -5.258 0.028 1.00 71.50 264 MET A N 1
ATOM 2086 C CA . MET A 1 264 ? 2.987 -6.574 0.299 1.00 71.50 264 MET A CA 1
ATOM 2087 C C . MET A 1 264 ? 2.156 -7.182 1.423 1.00 71.50 264 MET A C 1
ATOM 2089 O O . MET A 1 264 ? 2.292 -6.776 2.578 1.00 71.50 264 MET A O 1
ATOM 2093 N N . ARG A 1 265 ? 1.285 -8.142 1.086 1.00 56.19 265 ARG A N 1
ATOM 2094 C CA . ARG A 1 265 ? 0.692 -9.021 2.093 1.00 56.19 265 ARG A CA 1
ATOM 2095 C C . ARG A 1 265 ? 1.856 -9.642 2.855 1.00 56.19 265 ARG A C 1
ATOM 2097 O O . ARG A 1 265 ? 2.641 -10.399 2.291 1.00 56.19 265 ARG A O 1
ATOM 2104 N N . ILE A 1 266 ? 2.013 -9.247 4.112 1.00 47.44 266 ILE A N 1
ATOM 2105 C CA . ILE A 1 266 ? 2.701 -10.095 5.069 1.00 47.44 266 ILE A CA 1
ATOM 2106 C C . ILE A 1 266 ? 1.691 -11.211 5.271 1.00 47.44 266 ILE A C 1
ATOM 2108 O O . ILE A 1 266 ? 0.741 -11.038 6.035 1.00 47.44 266 ILE A O 1
ATOM 2112 N N . ASP A 1 267 ? 1.818 -12.290 4.499 1.00 36.47 267 ASP A N 1
ATOM 2113 C CA . ASP A 1 267 ? 1.148 -13.524 4.881 1.00 36.47 267 ASP A CA 1
ATOM 2114 C C . ASP A 1 267 ? 1.559 -13.758 6.339 1.00 36.47 267 ASP A C 1
ATOM 2116 O O . ASP A 1 267 ? 2.759 -13.675 6.644 1.00 36.47 267 ASP A O 1
ATOM 2120 N N . PRO A 1 268 ? 0.601 -13.887 7.274 1.00 34.03 268 PRO A N 1
ATOM 2121 C CA . PRO A 1 268 ? 0.957 -14.183 8.644 1.00 34.03 268 PRO A CA 1
ATOM 2122 C C . PRO A 1 268 ? 1.807 -15.444 8.585 1.00 34.03 268 PRO A C 1
ATOM 2124 O O . PRO A 1 268 ? 1.382 -16.448 8.021 1.00 34.03 268 PRO A O 1
ATOM 2127 N N . VAL A 1 269 ? 3.040 -15.337 9.077 1.00 31.83 269 VAL A N 1
ATOM 2128 C CA . VAL A 1 269 ? 3.911 -16.491 9.269 1.00 31.83 269 VAL A CA 1
ATOM 2129 C C . VAL A 1 269 ? 3.089 -17.490 10.082 1.00 31.83 269 VAL A C 1
ATOM 2131 O O . VAL A 1 269 ? 2.699 -17.159 11.206 1.00 31.83 269 VAL A O 1
ATOM 2134 N N . GLU A 1 270 ? 2.738 -18.618 9.457 1.00 32.47 270 GLU A N 1
ATOM 2135 C CA . GLU A 1 270 ? 2.070 -19.750 10.113 1.00 32.47 270 GLU A CA 1
ATOM 2136 C C . GLU A 1 270 ? 2.888 -20.248 11.311 1.00 32.47 270 GLU A C 1
ATOM 2138 O O . GLU A 1 270 ? 4.139 -20.298 11.208 1.00 32.47 270 GLU A O 1
#